Protein AF-A0A0D9X5U8-F1 (afdb_monomer)

Radius of gyration: 49.7 Å; Cα contacts (8 Å, |Δi|>4): 22; chains: 1; bounding box: 112×35×134 Å

Mean predicted aligned error: 19.69 Å

pLDDT: mean 74.14, std 24.83, range [31.83, 98.5]

Organism: NCBI:txid77586

Sequence (201 aa):
MAVTVAGSRKRGLANVVDSVFLDDQFSVPSHLAKRSRCSSSDTSVADLEKGKDIFPPNGSSINIPSNRSQWAELVVKEMSSALDLVDAKNRAFNILDLFQKATSEQCTSQDVLQKMREEHQEQKLTLGGLLEQNGFMKRAFLKQHNLLHDCKKTSQERLQIIDQYKKENEALKQRNMFLEFQLAQLNQHSHNTGQCNPNVF

Secondary structure (DSSP, 8-state):
---------------SSSSSS-S-S-----TT------------------------------PPP-SHHHHHHHHHHHHHT-SSHHHHHHHHHHHHHHHHHHHHHHHH-HHHHHHHHHHHHHHHHHHHHHHHHHHHHHHHHHHHHHHHHHHHHHHHHHHHHHHHHHHHHHHHHHHHHHHHHHHHHHHHHHHH-----S---

Foldseek 3Di:
DDDDDDDDDDDDDPDDDDDDDPPDDDPPDPPPPDPDDDDPDDDDDDDDDDDDDDDDPPDPPPDQDDDPVVLVVLLVVQCVPAPDPVSNVVSVVVSVVSVCVVVVCVCPPPVNVVVVVVVVVVVVVVVVVVVVVVVVVVVVVVVVVVVVVVVVVVVVVVVVVVVVVVVVVVVVVVVVVVVVVVVVVVVVVVVVVPDDDPDDD

Structure (mmCIF, N/CA/C/O backbone):
data_AF-A0A0D9X5U8-F1
#
_entry.id   AF-A0A0D9X5U8-F1
#
loop_
_atom_site.group_PDB
_atom_site.id
_atom_site.type_symbol
_atom_site.label_atom_id
_atom_site.label_alt_id
_atom_site.label_comp_id
_atom_site.label_asym_id
_atom_site.label_entity_id
_atom_site.label_seq_id
_atom_site.pdbx_PDB_ins_code
_atom_site.Cartn_x
_atom_site.Cartn_y
_atom_site.Cartn_z
_atom_site.occupancy
_atom_site.B_iso_or_equiv
_atom_site.auth_seq_id
_atom_site.auth_comp_id
_atom_site.auth_asym_id
_atom_site.auth_atom_id
_atom_site.pdbx_PDB_model_num
ATOM 1 N N . MET A 1 1 ? 15.345 4.299 69.979 1.00 43.16 1 MET A N 1
ATOM 2 C CA . MET A 1 1 ? 14.894 3.070 69.293 1.00 43.16 1 MET A CA 1
ATOM 3 C C . MET A 1 1 ? 14.514 3.440 67.874 1.00 43.16 1 MET A C 1
ATOM 5 O O . MET A 1 1 ? 13.726 4.355 67.690 1.00 43.16 1 MET A O 1
ATOM 9 N N . ALA A 1 2 ? 15.168 2.812 66.903 1.00 39.72 2 ALA A N 1
ATOM 10 C CA . ALA A 1 2 ? 14.986 3.042 65.477 1.00 39.72 2 ALA A CA 1
ATOM 11 C C . ALA A 1 2 ? 13.862 2.155 64.928 1.00 39.72 2 ALA A C 1
ATOM 13 O O . ALA A 1 2 ? 13.808 0.985 65.292 1.00 39.72 2 ALA A O 1
ATOM 14 N N . VAL A 1 3 ? 13.051 2.679 64.005 1.00 41.88 3 VAL A N 1
ATOM 15 C CA . VAL A 1 3 ? 12.435 1.884 62.933 1.00 41.88 3 VAL A CA 1
ATOM 16 C C . VAL A 1 3 ? 12.468 2.717 61.655 1.00 41.88 3 VAL A C 1
ATOM 18 O O . VAL A 1 3 ? 11.925 3.815 61.574 1.00 41.88 3 VAL A O 1
ATOM 21 N N . THR A 1 4 ? 13.179 2.175 60.680 1.00 42.59 4 THR A N 1
ATOM 22 C CA . THR A 1 4 ? 13.309 2.607 59.296 1.00 42.59 4 THR A CA 1
ATOM 23 C C . THR A 1 4 ? 12.099 2.139 58.485 1.00 42.59 4 THR A C 1
ATOM 25 O O . THR A 1 4 ? 11.700 0.985 58.593 1.00 42.59 4 THR A O 1
ATOM 28 N N . VAL A 1 5 ? 11.558 2.982 57.599 1.00 40.78 5 VAL A N 1
ATOM 29 C CA . VAL A 1 5 ? 10.790 2.516 56.431 1.00 40.78 5 VAL A CA 1
ATOM 30 C C . VAL A 1 5 ? 11.296 3.257 55.201 1.00 40.78 5 VAL A C 1
ATOM 32 O O . VAL A 1 5 ? 11.249 4.481 55.107 1.00 40.78 5 VAL A O 1
ATOM 35 N N . ALA A 1 6 ? 11.849 2.473 54.284 1.00 37.88 6 ALA A N 1
ATOM 36 C CA . ALA A 1 6 ? 12.437 2.902 53.032 1.00 37.88 6 ALA A CA 1
ATOM 37 C C . ALA A 1 6 ? 11.350 3.191 51.985 1.00 37.88 6 ALA A C 1
ATOM 39 O O . ALA A 1 6 ? 10.533 2.328 51.681 1.00 37.88 6 ALA A O 1
ATOM 40 N N . GLY A 1 7 ? 11.388 4.377 51.375 1.00 36.38 7 GLY A N 1
ATOM 41 C CA . GLY A 1 7 ? 10.651 4.698 50.153 1.00 36.38 7 GLY A CA 1
ATOM 42 C C . GLY A 1 7 ? 11.630 4.862 48.997 1.00 36.38 7 GLY A C 1
ATOM 43 O O . GLY A 1 7 ? 12.173 5.944 48.789 1.00 36.38 7 GLY A O 1
ATOM 44 N N . SER A 1 8 ? 11.901 3.780 48.267 1.00 37.72 8 SER A N 1
ATOM 45 C CA . SER A 1 8 ? 12.774 3.786 47.092 1.00 37.72 8 SER A CA 1
ATOM 46 C C . SER A 1 8 ? 11.999 3.454 45.818 1.00 37.72 8 SER A C 1
ATOM 48 O O . SER A 1 8 ? 11.429 2.380 45.696 1.00 37.72 8 SER A O 1
ATOM 50 N N . ARG A 1 9 ? 12.171 4.352 44.839 1.00 37.75 9 ARG A N 1
ATOM 51 C CA . ARG A 1 9 ? 12.364 4.104 43.398 1.00 37.75 9 ARG A CA 1
ATOM 52 C C . ARG A 1 9 ? 11.153 3.921 42.460 1.00 37.75 9 ARG A C 1
ATOM 54 O O . ARG A 1 9 ? 10.525 2.881 42.387 1.00 37.75 9 ARG A O 1
ATOM 61 N N . LYS A 1 10 ? 11.125 4.903 41.545 1.00 39.38 10 LYS A N 1
ATOM 62 C CA . LYS A 1 10 ? 11.232 4.786 40.075 1.00 39.38 10 LYS A CA 1
ATOM 63 C C . LYS A 1 10 ? 9.961 4.501 39.265 1.00 39.38 10 LYS A C 1
ATOM 65 O O . LYS A 1 10 ? 9.445 3.398 39.196 1.00 39.38 10 LYS A O 1
ATOM 70 N N . ARG A 1 11 ? 9.613 5.547 38.505 1.00 46.00 11 ARG A N 1
ATOM 71 C CA . ARG A 1 11 ? 9.002 5.532 37.170 1.00 46.00 11 ARG A CA 1
ATOM 72 C C . ARG A 1 11 ? 9.555 4.395 36.300 1.00 46.00 11 ARG A C 1
ATOM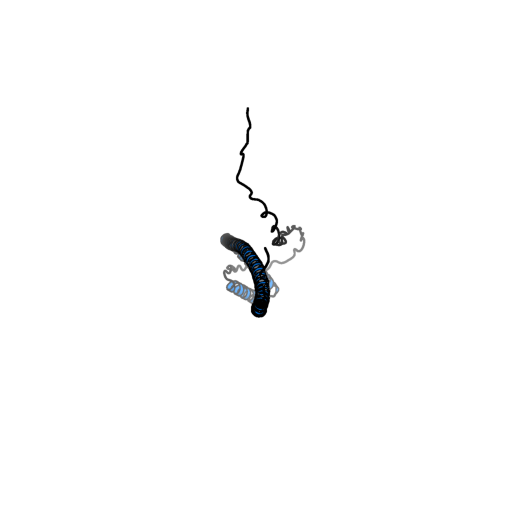 74 O O . ARG A 1 11 ? 10.773 4.246 36.217 1.00 46.00 11 ARG A O 1
ATOM 81 N N . GLY A 1 12 ? 8.662 3.721 35.576 1.00 39.84 12 GLY A N 1
ATOM 82 C CA . GLY A 1 12 ? 8.998 2.919 34.400 1.00 39.84 12 GLY A CA 1
ATOM 83 C C . GLY A 1 12 ? 8.489 1.483 34.456 1.00 39.84 12 GLY A C 1
ATOM 84 O O . GLY A 1 12 ? 9.235 0.587 34.823 1.00 39.84 12 GLY A O 1
ATOM 85 N N . LEU A 1 13 ? 7.256 1.266 34.000 1.00 35.88 13 LEU A N 1
ATOM 86 C CA . LEU A 1 13 ? 6.879 0.024 33.325 1.00 35.88 13 LEU A CA 1
ATOM 87 C C . LEU A 1 13 ? 6.321 0.411 31.952 1.00 35.88 13 LEU A C 1
ATOM 89 O O . LEU A 1 13 ? 5.119 0.474 31.720 1.00 35.88 13 LEU A O 1
ATOM 93 N N . ALA A 1 14 ? 7.243 0.734 31.048 1.00 47.41 14 ALA A N 1
ATOM 94 C CA . ALA A 1 14 ? 7.081 0.310 29.672 1.00 47.41 14 ALA A CA 1
ATOM 95 C C . ALA A 1 14 ? 7.218 -1.209 29.714 1.00 47.41 14 ALA A C 1
ATOM 97 O O . ALA A 1 14 ? 8.244 -1.699 30.178 1.00 47.41 14 ALA A O 1
ATOM 98 N N . ASN A 1 15 ? 6.181 -1.942 29.328 1.00 39.72 15 ASN A N 1
ATOM 99 C CA . ASN A 1 15 ? 6.322 -3.366 29.112 1.00 39.72 15 ASN A CA 1
ATOM 100 C C . ASN A 1 15 ? 5.333 -3.850 28.059 1.00 39.72 15 ASN A C 1
ATOM 102 O O . ASN A 1 15 ? 4.123 -3.807 28.252 1.00 39.72 15 ASN A O 1
ATOM 106 N N . VAL A 1 16 ? 5.950 -4.404 27.014 1.00 42.78 16 VAL A N 1
ATOM 107 C CA . VAL A 1 16 ? 5.580 -5.700 26.452 1.00 42.78 16 VAL A CA 1
ATOM 108 C C . VAL A 1 16 ? 4.319 -5.653 25.602 1.00 42.78 16 VAL A C 1
ATOM 110 O O . VAL A 1 16 ? 3.255 -5.976 26.094 1.00 42.78 16 VAL A O 1
ATOM 113 N N . VAL A 1 17 ? 4.455 -5.241 24.337 1.00 42.81 17 VAL A N 1
ATOM 114 C CA . VAL A 1 17 ? 4.144 -6.028 23.119 1.00 42.81 17 VAL A CA 1
ATOM 115 C C . VAL A 1 17 ? 4.631 -5.183 21.931 1.00 42.81 17 VAL A C 1
ATOM 117 O O . VAL A 1 17 ? 3.836 -4.485 21.321 1.00 42.81 17 VAL A O 1
ATOM 120 N N . ASP A 1 18 ? 5.933 -5.158 21.628 1.00 39.75 18 ASP A N 1
ATOM 121 C CA . ASP A 1 18 ? 6.391 -4.409 20.436 1.00 39.75 18 ASP A CA 1
ATOM 122 C C . ASP A 1 18 ? 7.625 -4.995 19.733 1.00 39.75 18 ASP A C 1
ATOM 124 O O . ASP A 1 18 ? 8.324 -4.304 19.001 1.00 39.75 18 ASP A O 1
ATOM 128 N N . SER A 1 19 ? 7.924 -6.284 19.926 1.00 37.72 19 SER A N 1
ATOM 129 C CA . SER A 1 19 ? 9.135 -6.877 19.333 1.00 37.72 19 SER A CA 1
ATOM 130 C C . SER A 1 19 ? 8.968 -8.262 18.714 1.00 37.72 19 SER A C 1
ATOM 132 O O . SER A 1 19 ? 9.972 -8.918 18.460 1.00 37.72 19 SER A O 1
ATOM 134 N N . VAL A 1 20 ? 7.744 -8.751 18.485 1.00 43.75 20 VAL A N 1
ATOM 135 C CA . VAL A 1 20 ? 7.554 -10.110 17.942 1.00 43.75 20 VAL A CA 1
ATOM 136 C C . VAL A 1 20 ? 6.351 -10.191 17.004 1.00 43.75 20 VAL A C 1
ATOM 138 O O . VAL A 1 20 ? 5.397 -10.896 17.303 1.00 43.75 20 VAL A O 1
ATOM 141 N N . PHE A 1 21 ? 6.358 -9.463 15.886 1.00 45.19 21 PHE A N 1
ATOM 142 C CA . PHE A 1 21 ? 5.679 -9.904 14.656 1.00 45.19 21 PHE A CA 1
ATOM 143 C C . PHE A 1 21 ? 5.958 -8.931 13.505 1.00 45.19 21 PHE A C 1
ATOM 145 O O . PHE A 1 21 ? 5.754 -7.734 13.678 1.00 45.19 21 PHE A O 1
ATOM 152 N N . LEU A 1 22 ? 6.317 -9.469 12.334 1.00 48.03 22 LEU A N 1
ATOM 153 C CA . LEU A 1 22 ? 6.603 -8.802 11.045 1.00 48.03 22 LEU A CA 1
ATOM 154 C C . LEU A 1 22 ? 8.077 -8.498 10.720 1.00 48.03 22 LEU A C 1
ATOM 156 O O . LEU A 1 22 ? 8.371 -7.521 10.041 1.00 48.03 22 LEU A O 1
ATOM 160 N N . ASP A 1 23 ? 8.969 -9.424 11.067 1.00 43.22 23 ASP A N 1
ATOM 161 C CA . ASP A 1 23 ? 10.053 -9.823 10.159 1.00 43.22 23 ASP A CA 1
ATOM 162 C C . ASP A 1 23 ? 9.604 -11.102 9.432 1.00 43.22 23 ASP A C 1
ATOM 164 O O . ASP A 1 23 ? 9.878 -12.194 9.904 1.00 43.22 23 ASP A O 1
ATOM 168 N N . ASP A 1 24 ? 8.785 -10.972 8.383 1.00 42.66 24 ASP A N 1
ATOM 169 C CA . ASP A 1 24 ? 8.770 -11.841 7.187 1.00 42.66 24 ASP A CA 1
ATOM 170 C C . ASP A 1 24 ? 7.471 -11.665 6.395 1.00 42.66 24 ASP A C 1
ATOM 172 O O . ASP A 1 24 ? 6.411 -12.176 6.749 1.00 42.66 24 ASP A O 1
ATOM 176 N N . GLN A 1 25 ? 7.574 -10.948 5.282 1.00 42.50 25 GLN A N 1
ATOM 177 C CA . GLN A 1 25 ? 7.011 -11.335 3.987 1.00 42.50 25 GLN A CA 1
ATOM 178 C C . GLN A 1 25 ? 7.276 -10.169 3.056 1.00 42.50 25 GLN A C 1
ATOM 180 O O . GLN A 1 25 ? 6.474 -9.257 2.969 1.00 42.50 25 GLN A O 1
ATOM 185 N N . PHE A 1 26 ? 8.459 -10.150 2.457 1.00 39.41 26 PHE A N 1
ATOM 186 C CA . PHE A 1 26 ? 8.708 -9.782 1.060 1.00 39.41 26 PHE A CA 1
ATOM 187 C C . PHE A 1 26 ? 10.225 -9.854 0.860 1.00 39.41 26 PHE A C 1
ATOM 189 O O . PHE A 1 26 ? 10.895 -8.864 0.573 1.00 39.41 26 PHE A O 1
ATOM 196 N N . SER A 1 27 ? 10.789 -11.055 1.032 1.00 43.78 27 SER A N 1
ATOM 197 C CA . SER A 1 27 ? 12.106 -11.353 0.481 1.00 43.78 27 SER A CA 1
ATOM 198 C C . SER A 1 27 ? 11.988 -11.248 -1.037 1.00 43.78 27 SER A C 1
ATOM 200 O O . SER A 1 27 ? 11.324 -12.056 -1.687 1.00 43.78 27 SER A O 1
ATOM 202 N N . VAL A 1 28 ? 12.593 -10.208 -1.602 1.00 49.72 28 VAL A N 1
ATOM 203 C CA . VAL A 1 28 ? 12.749 -10.060 -3.049 1.00 49.72 28 VAL A CA 1
ATOM 204 C C . VAL A 1 28 ? 13.506 -11.299 -3.559 1.00 49.72 28 VAL A C 1
ATOM 206 O O . VAL A 1 28 ? 14.587 -11.583 -3.038 1.00 49.72 28 VAL A O 1
ATOM 209 N N . PRO A 1 29 ? 12.980 -12.070 -4.530 1.00 38.72 29 PRO A N 1
ATOM 210 C CA . PRO A 1 29 ? 13.624 -13.302 -4.979 1.00 38.72 29 PRO A CA 1
ATOM 211 C C . PRO A 1 29 ? 15.046 -13.055 -5.511 1.00 38.72 29 PRO A C 1
ATOM 213 O O . PRO A 1 29 ? 15.236 -12.433 -6.554 1.00 38.72 29 PRO A O 1
ATOM 216 N N . SER A 1 30 ? 16.051 -13.609 -4.834 1.00 44.31 30 SER A N 1
ATOM 217 C CA . SER A 1 30 ? 17.496 -13.476 -5.087 1.00 44.31 30 SER A CA 1
ATOM 218 C C . SER A 1 30 ? 18.024 -14.264 -6.306 1.00 44.31 30 SER A C 1
ATOM 220 O O . SER A 1 30 ? 19.172 -14.704 -6.333 1.00 44.31 30 SER A O 1
ATOM 222 N N . HIS A 1 31 ? 17.227 -14.426 -7.366 1.00 46.69 31 HIS A N 1
ATOM 223 C CA . HIS A 1 31 ? 17.587 -15.259 -8.526 1.00 46.69 31 HIS A CA 1
ATOM 224 C C . HIS A 1 31 ? 18.401 -14.545 -9.626 1.00 46.69 31 HIS A C 1
ATOM 226 O O . HIS A 1 31 ? 18.701 -15.155 -10.647 1.00 46.69 31 HIS A O 1
ATOM 232 N N . LEU A 1 32 ? 18.836 -13.295 -9.422 1.00 44.06 32 LEU A N 1
ATOM 233 C CA . LEU A 1 32 ? 19.641 -12.542 -10.405 1.00 44.06 32 LEU A CA 1
ATOM 234 C C . LEU A 1 32 ? 21.139 -12.434 -10.060 1.00 44.06 32 LEU A C 1
ATOM 236 O O . LEU A 1 32 ? 21.848 -11.608 -10.628 1.00 44.06 32 LEU A O 1
ATOM 240 N N . ALA A 1 33 ? 21.654 -13.286 -9.169 1.00 45.53 33 ALA A N 1
ATOM 241 C CA . ALA A 1 33 ? 23.065 -13.289 -8.758 1.00 45.53 33 ALA A CA 1
ATOM 242 C C . ALA A 1 33 ? 23.895 -14.459 -9.332 1.00 45.53 33 ALA A C 1
ATOM 244 O O . ALA A 1 33 ? 24.837 -14.929 -8.700 1.00 45.53 33 ALA A O 1
ATOM 245 N N . LYS A 1 34 ? 23.579 -14.939 -10.542 1.00 46.22 34 LYS A N 1
ATOM 246 C CA . LYS A 1 34 ? 24.440 -15.883 -11.282 1.00 46.22 34 LYS A CA 1
ATOM 247 C C . LYS A 1 34 ? 24.726 -15.371 -12.690 1.00 46.22 34 LYS A C 1
ATOM 249 O O . LYS A 1 34 ? 24.271 -15.932 -13.681 1.00 46.22 34 LYS A O 1
ATOM 254 N N . ARG A 1 35 ? 25.524 -14.303 -12.786 1.00 36.97 35 ARG A N 1
ATOM 255 C CA . ARG A 1 35 ? 26.250 -14.003 -14.026 1.00 36.97 35 ARG A CA 1
ATOM 256 C C . ARG A 1 35 ? 27.478 -14.911 -14.060 1.00 36.97 35 ARG A C 1
ATOM 258 O O . ARG A 1 35 ? 28.470 -14.670 -13.378 1.00 36.97 35 ARG A O 1
ATOM 265 N N . SER A 1 36 ? 27.325 -16.013 -14.785 1.00 37.62 36 SER A N 1
ATOM 266 C CA . SER A 1 36 ? 28.380 -16.963 -15.121 1.00 37.62 36 SER A CA 1
ATOM 267 C C . SER A 1 36 ? 29.597 -16.230 -15.697 1.00 37.62 36 SER A C 1
ATOM 269 O O . SER A 1 36 ? 29.457 -15.410 -16.605 1.00 37.62 36 SER A O 1
ATOM 271 N N . ARG A 1 37 ? 30.787 -16.520 -15.158 1.00 39.16 37 ARG A N 1
ATOM 272 C CA . ARG A 1 37 ? 32.066 -16.244 -15.823 1.00 39.16 37 ARG A CA 1
ATOM 273 C C . ARG A 1 37 ? 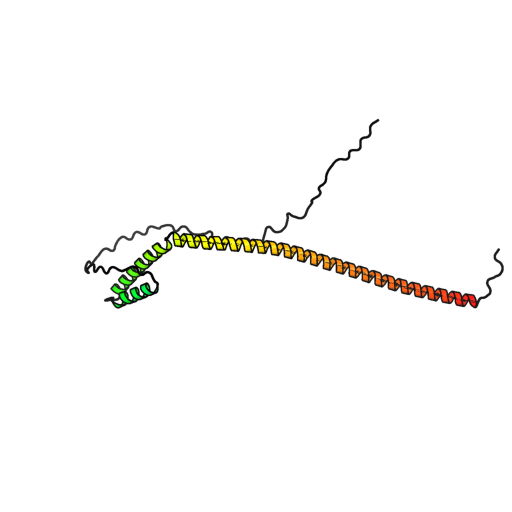32.128 -17.126 -17.066 1.00 39.16 37 ARG A C 1
ATOM 275 O O . ARG A 1 37 ? 32.186 -18.345 -16.934 1.00 39.16 37 ARG A O 1
ATOM 282 N N . CYS A 1 38 ? 32.160 -16.531 -18.252 1.00 31.83 38 CYS A N 1
ATOM 283 C CA . CYS A 1 38 ? 32.576 -17.267 -19.439 1.00 31.83 38 CYS A CA 1
ATOM 284 C C . CYS A 1 38 ? 34.077 -17.558 -19.319 1.00 31.83 38 CYS A C 1
ATOM 286 O O . CYS A 1 38 ? 34.888 -16.635 -19.266 1.00 31.83 38 CYS A O 1
ATOM 288 N N . SER A 1 39 ? 34.418 -18.845 -19.223 1.00 34.84 39 SER A N 1
ATOM 289 C CA . SER A 1 39 ? 35.763 -19.346 -19.502 1.00 34.84 39 SER A CA 1
ATOM 290 C C . SER A 1 39 ? 36.055 -19.128 -20.979 1.00 34.84 39 SER A C 1
ATOM 292 O O . SER A 1 39 ? 35.272 -19.563 -21.822 1.00 34.84 39 SER A O 1
ATOM 294 N N . SER A 1 40 ? 37.180 -18.491 -21.287 1.00 33.56 40 SER A N 1
ATOM 295 C CA . SER A 1 40 ? 37.775 -18.567 -22.616 1.00 33.56 40 SER A CA 1
ATOM 296 C C . SER A 1 40 ? 38.343 -19.972 -22.785 1.00 33.56 40 SER A C 1
ATOM 298 O O . SER A 1 40 ? 39.355 -20.311 -22.180 1.00 33.56 40 SER A O 1
ATOM 300 N N . SER A 1 41 ? 37.648 -20.811 -23.545 1.00 40.03 41 SER A N 1
ATOM 301 C CA . SER A 1 41 ? 38.216 -22.040 -24.087 1.00 40.03 41 SER A CA 1
ATOM 302 C C . SER A 1 41 ? 38.906 -21.703 -25.403 1.00 40.03 41 SER A C 1
ATOM 304 O O . SER A 1 41 ? 38.241 -21.336 -26.375 1.00 40.03 41 SER A O 1
ATOM 306 N N . ASP A 1 42 ? 40.230 -21.832 -25.406 1.00 34.81 42 ASP A N 1
ATOM 307 C CA . ASP A 1 42 ? 41.071 -21.818 -26.595 1.00 34.81 42 ASP A CA 1
ATOM 308 C C . ASP A 1 42 ? 40.526 -22.804 -27.633 1.00 34.81 42 ASP A C 1
ATOM 310 O O . ASP A 1 42 ? 40.364 -23.996 -27.367 1.00 34.81 42 ASP A O 1
ATOM 314 N N . THR A 1 43 ? 40.228 -22.302 -28.828 1.00 36.41 43 THR A N 1
ATOM 315 C CA . THR A 1 43 ? 39.994 -23.137 -30.007 1.00 36.41 43 THR A CA 1
ATOM 316 C C . THR A 1 43 ? 41.083 -22.798 -31.008 1.00 36.41 43 THR A C 1
ATOM 318 O O . THR A 1 43 ? 41.075 -21.740 -31.633 1.00 36.41 43 THR A O 1
ATOM 321 N N . SER A 1 44 ? 42.064 -23.691 -31.113 1.00 42.34 44 SER A N 1
ATOM 322 C CA . SER A 1 44 ? 43.056 -23.679 -32.179 1.00 42.34 44 SER A CA 1
ATOM 323 C C . SER A 1 44 ? 42.349 -23.893 -33.516 1.00 42.34 44 SER A C 1
ATOM 325 O O . SER A 1 44 ? 41.809 -24.973 -33.759 1.00 42.34 44 SER A O 1
ATOM 327 N N . VAL A 1 45 ? 42.375 -22.888 -34.386 1.00 34.31 45 VAL A N 1
ATOM 328 C CA . VAL A 1 45 ? 42.057 -23.056 -35.805 1.00 34.31 45 VAL A CA 1
ATOM 329 C C . VAL A 1 45 ? 43.357 -22.844 -36.564 1.00 34.31 45 VAL A C 1
ATOM 331 O O . VAL A 1 45 ? 43.690 -21.736 -36.971 1.00 34.31 45 VAL A O 1
ATOM 334 N N . ALA A 1 46 ? 44.134 -23.920 -36.659 1.00 39.56 46 ALA A N 1
ATOM 335 C CA . ALA A 1 46 ? 45.098 -24.065 -37.733 1.00 39.56 46 ALA A CA 1
ATOM 336 C C . ALA A 1 46 ? 44.355 -24.589 -38.972 1.00 39.56 46 ALA A C 1
ATOM 338 O O . ALA A 1 46 ? 43.414 -25.373 -38.847 1.00 39.56 46 ALA A O 1
ATOM 339 N N . ASP A 1 47 ? 44.829 -24.152 -40.135 1.00 36.25 47 ASP A N 1
ATOM 340 C CA . ASP A 1 47 ? 44.551 -24.670 -41.477 1.00 36.25 47 ASP A CA 1
ATOM 341 C C . ASP A 1 47 ? 43.231 -24.271 -42.151 1.00 36.25 47 ASP A C 1
ATOM 343 O O . ASP A 1 47 ? 42.275 -25.040 -42.212 1.00 36.25 47 ASP A O 1
ATOM 347 N N . LEU A 1 48 ? 43.255 -23.105 -42.816 1.00 38.34 48 LEU A N 1
ATOM 348 C CA . LEU A 1 48 ? 42.985 -23.056 -44.261 1.00 38.34 48 LEU A CA 1
ATOM 349 C C . LEU A 1 48 ? 43.562 -21.780 -44.907 1.00 38.34 48 LEU A C 1
ATOM 351 O O . LEU A 1 48 ? 42.839 -20.863 -45.289 1.00 38.34 48 LEU A O 1
ATOM 355 N N . GLU A 1 49 ? 44.883 -21.731 -45.081 1.00 40.56 49 GLU A N 1
ATOM 356 C CA . GLU A 1 49 ? 45.457 -20.925 -46.161 1.00 40.56 49 GLU A CA 1
ATOM 357 C C . 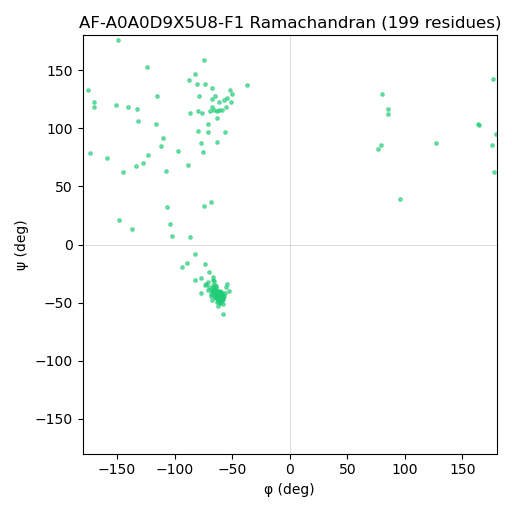GLU A 1 49 ? 45.338 -21.700 -47.478 1.00 40.56 49 GLU A C 1
ATOM 359 O O . GLU A 1 49 ? 46.003 -22.724 -47.635 1.00 40.56 49 GLU A O 1
ATOM 364 N N . LYS A 1 50 ? 44.554 -21.198 -48.448 1.00 34.75 50 LYS A N 1
ATOM 365 C CA . LYS A 1 50 ? 45.025 -21.094 -49.845 1.00 34.75 50 LYS A CA 1
ATOM 366 C C . LYS A 1 50 ? 44.098 -20.289 -50.760 1.00 34.75 50 LYS A C 1
ATOM 368 O O . LYS A 1 50 ? 43.010 -20.740 -51.096 1.00 34.75 50 LYS A O 1
ATOM 373 N N . GLY A 1 51 ? 44.649 -19.198 -51.296 1.00 32.06 51 GLY A N 1
ATOM 374 C CA . GLY A 1 51 ? 44.220 -18.540 -52.534 1.00 32.06 51 GLY A CA 1
ATOM 375 C C . GLY A 1 51 ? 42.995 -17.635 -52.361 1.00 32.06 51 GLY A C 1
ATOM 376 O O . GLY A 1 51 ? 41.961 -18.058 -51.876 1.00 32.06 51 GLY A O 1
ATOM 377 N N . LYS A 1 52 ? 42.992 -16.387 -52.810 1.00 34.38 52 LYS A N 1
ATOM 378 C CA . LYS A 1 52 ? 43.672 -15.858 -53.986 1.00 34.38 52 LYS A CA 1
ATOM 379 C C . LYS A 1 52 ? 43.552 -14.338 -53.921 1.00 34.38 52 LYS A C 1
ATOM 381 O O . LYS A 1 52 ? 42.436 -13.826 -53.884 1.00 34.38 52 LYS A O 1
ATOM 386 N N . ASP A 1 53 ? 44.684 -13.644 -53.922 1.00 45.28 53 ASP A N 1
ATOM 387 C CA . ASP A 1 53 ? 44.737 -12.250 -54.339 1.00 45.28 53 ASP A CA 1
ATOM 388 C C . ASP A 1 53 ? 44.071 -12.121 -55.707 1.00 45.28 53 ASP A C 1
ATOM 390 O O . ASP A 1 53 ? 44.328 -12.940 -56.590 1.00 45.28 53 ASP A O 1
ATOM 394 N N . ILE A 1 54 ? 43.200 -11.125 -55.837 1.00 48.25 54 ILE A N 1
ATOM 395 C CA . ILE A 1 54 ? 42.905 -10.284 -57.006 1.00 48.25 54 ILE A CA 1
ATOM 396 C C . ILE A 1 54 ? 41.578 -9.614 -56.648 1.00 48.25 54 ILE A C 1
ATOM 398 O O . ILE A 1 54 ? 40.555 -10.278 -56.662 1.00 48.25 54 ILE A O 1
ATOM 402 N N . PHE A 1 55 ? 41.616 -8.344 -56.242 1.00 40.41 55 PHE A N 1
ATOM 403 C CA . PHE A 1 55 ? 40.761 -7.232 -56.694 1.00 40.41 55 PHE A CA 1
ATOM 404 C C . PHE A 1 55 ? 41.127 -5.975 -55.870 1.00 40.41 55 PHE A C 1
ATOM 406 O O . PHE A 1 55 ? 41.535 -6.092 -54.715 1.00 40.41 55 PHE A O 1
ATOM 413 N N . PRO A 1 56 ? 41.122 -4.781 -56.488 1.00 38.44 56 PRO A N 1
ATOM 414 C CA . PRO A 1 56 ? 41.894 -3.627 -56.031 1.00 38.44 56 PRO A CA 1
ATOM 415 C C . PRO A 1 56 ? 41.287 -2.974 -54.779 1.00 38.44 56 PRO A C 1
ATOM 417 O O . PRO A 1 56 ? 40.083 -3.102 -54.546 1.00 38.44 56 PRO A O 1
ATOM 420 N N . PRO A 1 57 ? 42.078 -2.201 -54.008 1.00 44.34 57 PRO A N 1
ATOM 421 C CA . PRO A 1 57 ? 41.567 -1.416 -52.898 1.00 44.34 57 PRO A CA 1
ATOM 422 C C . PRO A 1 57 ? 40.849 -0.197 -53.476 1.00 44.34 57 PRO A C 1
ATOM 424 O O . PRO A 1 57 ? 41.404 0.899 -53.542 1.00 44.34 57 PRO A O 1
ATOM 427 N N . ASN A 1 58 ? 39.610 -0.374 -53.932 1.00 36.78 58 ASN A N 1
ATOM 428 C CA . ASN A 1 58 ? 38.752 0.773 -54.181 1.00 36.78 58 ASN A CA 1
ATOM 429 C C . ASN A 1 58 ? 38.254 1.259 -52.821 1.00 36.78 58 ASN A C 1
ATOM 431 O O . ASN A 1 58 ? 37.223 0.832 -52.306 1.00 36.78 58 ASN A O 1
ATOM 435 N N . GLY A 1 59 ? 39.063 2.126 -52.216 1.00 42.00 59 GLY A N 1
ATOM 436 C CA . GLY A 1 59 ? 38.688 2.908 -51.055 1.00 42.00 59 GLY A CA 1
ATOM 437 C C . GLY A 1 59 ? 37.546 3.847 -51.421 1.00 42.00 59 GLY A C 1
ATOM 438 O O . GLY A 1 59 ? 37.770 4.996 -51.785 1.00 42.00 59 GLY A O 1
ATOM 439 N N . SER A 1 60 ? 36.309 3.377 -51.297 1.00 42.50 60 SER A N 1
ATOM 440 C CA . SER A 1 60 ? 35.220 4.278 -50.951 1.00 42.50 60 SER A CA 1
ATOM 441 C C . SER A 1 60 ? 35.356 4.553 -49.461 1.00 42.50 60 SER A C 1
ATOM 443 O O . SER A 1 60 ? 35.204 3.643 -48.646 1.00 42.50 60 SER A O 1
ATOM 445 N N . SER A 1 61 ? 35.674 5.789 -49.095 1.00 44.72 61 SER A N 1
ATOM 446 C CA . SER A 1 61 ? 35.529 6.275 -47.728 1.00 44.72 61 SER A CA 1
ATOM 447 C C . SER A 1 61 ? 34.075 6.069 -47.291 1.00 44.72 61 SER A C 1
ATOM 449 O O . SER A 1 61 ? 33.184 6.846 -47.637 1.00 44.72 61 SER A O 1
ATOM 451 N N . ILE A 1 62 ? 33.807 4.973 -46.576 1.00 59.16 62 ILE A N 1
ATOM 452 C CA . ILE A 1 62 ? 32.491 4.724 -45.992 1.00 59.16 62 ILE A CA 1
ATOM 453 C C . ILE A 1 62 ? 32.352 5.725 -44.847 1.00 59.16 62 ILE A C 1
ATOM 455 O O . ILE A 1 62 ? 32.883 5.528 -43.757 1.00 59.16 62 ILE A O 1
ATOM 459 N N . ASN A 1 63 ? 31.690 6.848 -45.124 1.00 67.88 63 ASN A N 1
ATOM 460 C CA . ASN A 1 63 ? 31.329 7.817 -44.099 1.00 67.88 63 ASN A CA 1
ATOM 461 C C . ASN A 1 63 ? 30.398 7.122 -43.101 1.00 67.88 63 ASN A C 1
ATOM 463 O O . ASN A 1 63 ? 29.361 6.595 -43.505 1.00 67.88 63 ASN A O 1
ATOM 467 N N . ILE A 1 64 ? 30.782 7.100 -41.822 1.00 76.25 64 ILE A N 1
ATOM 468 C CA . ILE A 1 64 ? 30.028 6.425 -40.761 1.00 76.25 64 ILE A CA 1
ATOM 469 C C . ILE A 1 64 ? 28.638 7.076 -40.654 1.00 76.25 64 ILE A C 1
ATOM 471 O O . ILE A 1 64 ? 28.550 8.262 -40.322 1.00 76.25 64 ILE A O 1
ATOM 475 N N . PRO A 1 65 ? 27.548 6.339 -40.932 1.00 80.88 65 PRO A N 1
ATOM 476 C CA . PRO A 1 65 ? 26.202 6.893 -40.868 1.00 80.88 65 PRO A CA 1
ATOM 477 C C . PRO A 1 65 ? 25.799 7.243 -39.429 1.00 80.88 65 PRO A C 1
ATOM 479 O O . PRO A 1 65 ? 25.970 6.441 -38.510 1.00 80.88 65 PRO A O 1
ATOM 482 N N . SER A 1 66 ? 25.210 8.423 -39.219 1.00 76.56 66 SER A N 1
ATOM 483 C CA . S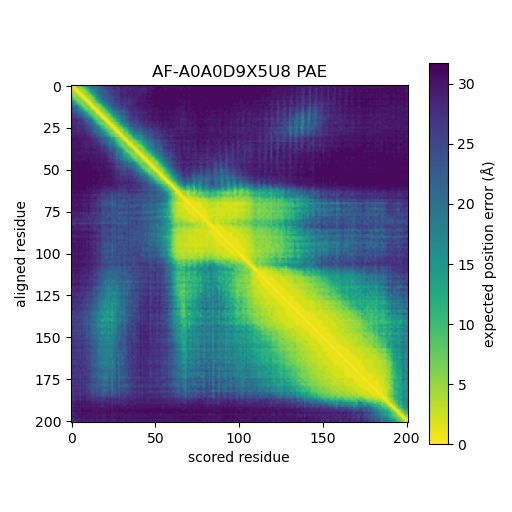ER A 1 66 ? 24.826 8.896 -37.876 1.00 76.56 66 SER A CA 1
ATOM 484 C C . SER A 1 66 ? 23.374 8.576 -37.499 1.00 76.56 66 SER A C 1
ATOM 486 O O . SER A 1 66 ? 23.027 8.594 -36.322 1.00 76.56 66 SER A O 1
ATOM 488 N N . ASN A 1 67 ? 22.503 8.282 -38.473 1.00 82.94 67 ASN A N 1
ATOM 489 C CA . ASN A 1 67 ? 21.073 8.036 -38.240 1.00 82.94 67 ASN A CA 1
ATOM 490 C C . ASN A 1 67 ? 20.627 6.663 -38.773 1.00 82.94 67 ASN A C 1
ATOM 492 O O . ASN A 1 67 ? 21.166 6.161 -39.757 1.00 82.94 67 ASN A O 1
ATOM 496 N N . ARG A 1 68 ? 19.584 6.079 -38.167 1.00 83.94 68 ARG A N 1
ATOM 497 C CA . ARG A 1 68 ? 19.005 4.775 -38.545 1.00 83.94 68 ARG A CA 1
ATOM 498 C C . ARG A 1 68 ? 18.590 4.711 -40.023 1.00 83.94 68 ARG A C 1
ATOM 500 O O . ARG A 1 68 ? 18.794 3.681 -40.651 1.00 83.94 68 ARG A O 1
ATOM 507 N N . SER A 1 69 ? 18.071 5.810 -40.584 1.00 86.94 69 SER A N 1
ATOM 508 C CA . SER A 1 69 ? 17.720 5.899 -42.018 1.00 86.94 69 SER A CA 1
ATOM 509 C C . SER A 1 69 ? 18.944 5.756 -42.922 1.00 86.94 69 SER A C 1
ATOM 511 O O . SER A 1 69 ? 18.917 5.025 -43.903 1.00 86.94 69 SER A O 1
ATOM 513 N N . GLN A 1 70 ? 20.057 6.386 -42.544 1.00 88.00 70 GLN A N 1
ATOM 514 C CA . GLN A 1 70 ? 21.283 6.377 -43.341 1.00 88.00 70 GLN A CA 1
ATOM 515 C C . GLN A 1 70 ? 21.956 4.997 -43.332 1.00 88.00 70 GLN A C 1
ATOM 517 O O . GLN A 1 70 ? 22.537 4.591 -44.333 1.00 88.00 70 GLN A O 1
ATOM 522 N N . TRP A 1 71 ? 21.834 4.244 -42.231 1.00 90.75 71 TRP A N 1
ATOM 523 C CA . TRP A 1 71 ? 22.249 2.838 -42.188 1.00 90.75 71 TRP A CA 1
ATOM 524 C C . TRP A 1 71 ? 21.430 1.971 -43.151 1.00 90.75 71 TRP A C 1
ATOM 526 O O . TRP A 1 71 ? 22.002 1.145 -43.858 1.00 90.75 71 TRP A O 1
ATOM 536 N N . ALA A 1 72 ? 20.112 2.180 -43.225 1.00 90.81 72 ALA A N 1
ATOM 537 C CA . ALA A 1 72 ? 19.254 1.456 -44.163 1.00 90.81 72 ALA A CA 1
ATOM 538 C C . ALA A 1 72 ? 19.591 1.797 -45.624 1.00 90.81 72 ALA A C 1
ATOM 540 O O . ALA A 1 72 ? 19.722 0.900 -46.455 1.00 90.81 72 ALA A O 1
ATOM 541 N N . GLU A 1 73 ? 19.801 3.078 -45.927 1.00 90.94 73 GLU A N 1
ATOM 542 C CA . GLU A 1 73 ? 20.203 3.542 -47.259 1.00 90.94 73 GLU A CA 1
ATOM 543 C C . GLU A 1 73 ? 21.578 2.996 -47.672 1.00 90.94 73 GLU A C 1
ATOM 545 O O . GLU A 1 73 ? 21.743 2.570 -48.816 1.00 90.94 73 GLU A O 1
ATOM 550 N N . LEU A 1 74 ? 22.547 2.938 -46.748 1.00 90.75 74 LEU A N 1
ATOM 551 C CA . LEU A 1 74 ? 23.868 2.353 -46.995 1.00 90.75 74 LEU A CA 1
ATOM 552 C C . LEU A 1 74 ? 23.769 0.859 -47.321 1.00 90.75 74 LEU A C 1
ATOM 554 O O . LEU A 1 74 ? 24.371 0.411 -48.294 1.00 90.75 74 LEU A O 1
ATOM 558 N N . VAL A 1 75 ? 22.973 0.102 -46.558 1.00 91.75 75 VAL A N 1
ATOM 559 C CA . VAL A 1 75 ? 22.737 -1.325 -46.830 1.00 91.75 75 VAL A CA 1
ATOM 560 C C . VAL A 1 75 ? 22.107 -1.510 -48.206 1.00 91.75 75 VAL A C 1
ATOM 562 O O . VAL A 1 75 ? 22.610 -2.295 -49.004 1.00 91.75 75 VAL A O 1
ATOM 565 N N . VAL A 1 76 ? 21.044 -0.768 -48.522 1.00 93.81 76 VAL A N 1
ATOM 566 C CA . VAL A 1 76 ? 20.367 -0.882 -49.823 1.00 93.81 76 VAL A CA 1
ATOM 567 C C . VAL A 1 76 ? 21.317 -0.527 -50.968 1.00 93.81 76 VAL A C 1
ATOM 569 O O . VAL A 1 76 ? 21.364 -1.249 -51.963 1.00 93.81 76 VAL A O 1
ATOM 572 N N . LYS A 1 77 ? 22.115 0.535 -50.828 1.00 92.50 77 LYS A N 1
ATOM 573 C CA . LYS A 1 77 ? 23.084 0.972 -51.841 1.00 92.50 77 LYS A CA 1
ATOM 574 C C . LYS A 1 77 ? 24.207 -0.048 -52.066 1.00 92.50 77 LYS A C 1
ATOM 576 O O . LYS A 1 77 ? 24.536 -0.353 -53.213 1.00 92.50 77 LYS A O 1
ATOM 581 N N . GLU A 1 78 ? 24.781 -0.589 -50.995 1.00 91.00 78 GLU A N 1
ATOM 582 C CA . GLU A 1 78 ? 25.868 -1.571 -51.086 1.00 91.00 78 GLU A CA 1
ATOM 583 C C . GLU A 1 78 ? 25.383 -2.925 -51.605 1.00 91.00 78 GLU A C 1
ATOM 585 O O . GLU A 1 78 ? 26.044 -3.528 -52.446 1.00 91.00 78 GLU A O 1
ATOM 590 N N . MET A 1 79 ? 24.199 -3.381 -51.189 1.00 92.44 79 MET A N 1
ATOM 591 C CA . MET A 1 79 ? 23.628 -4.632 -51.701 1.00 92.44 79 MET A CA 1
ATOM 592 C C . MET A 1 79 ? 23.187 -4.510 -53.167 1.00 92.44 79 MET A C 1
ATOM 594 O O . MET A 1 79 ? 23.360 -5.451 -53.934 1.00 92.44 79 MET A O 1
ATOM 598 N N . SER A 1 80 ? 22.659 -3.351 -53.585 1.00 89.69 80 SER A N 1
ATOM 599 C CA . SER A 1 80 ? 22.226 -3.122 -54.978 1.00 89.69 80 SER A CA 1
ATOM 600 C C . SER A 1 80 ? 23.390 -2.941 -55.959 1.00 89.69 80 SER A C 1
ATOM 602 O O . SER A 1 80 ? 23.189 -3.024 -57.167 1.00 89.69 80 SER A O 1
ATOM 604 N N . SER A 1 81 ? 24.596 -2.667 -55.453 1.00 90.62 81 SER A N 1
ATOM 605 C CA . SER A 1 81 ? 25.825 -2.532 -56.249 1.00 90.62 81 SER A CA 1
ATOM 606 C C . SER A 1 81 ? 26.731 -3.767 -56.180 1.00 90.62 81 SER A C 1
ATOM 608 O O . SER A 1 81 ? 27.855 -3.732 -56.689 1.00 90.62 81 SER A O 1
ATOM 610 N N . ALA A 1 82 ? 26.260 -4.846 -55.550 1.00 93.50 82 ALA A N 1
ATOM 611 C CA . ALA A 1 82 ? 26.977 -6.108 -55.478 1.00 93.50 82 ALA A CA 1
ATOM 612 C C . ALA A 1 82 ? 26.944 -6.839 -56.828 1.00 93.50 82 ALA A C 1
ATOM 614 O O . ALA A 1 82 ? 25.914 -6.881 -57.505 1.00 93.50 82 ALA A O 1
ATOM 615 N N . LEU A 1 83 ? 28.080 -7.422 -57.212 1.00 89.44 83 LEU A N 1
ATOM 616 C CA . LEU A 1 83 ? 28.220 -8.144 -58.484 1.00 89.44 83 LEU A CA 1
ATOM 617 C C . LEU A 1 83 ? 27.705 -9.587 -58.403 1.00 89.44 83 LEU A C 1
ATOM 619 O O . LEU A 1 83 ? 27.216 -10.127 -59.394 1.00 89.44 83 LEU A O 1
ATOM 623 N N . ASP A 1 84 ? 27.806 -10.206 -57.227 1.00 91.94 84 ASP A N 1
ATOM 624 C CA . ASP A 1 84 ? 27.339 -11.561 -56.963 1.00 91.94 84 ASP A CA 1
ATOM 625 C C . ASP A 1 84 ? 26.895 -11.729 -55.495 1.00 91.94 84 ASP A C 1
ATOM 627 O O . ASP A 1 84 ? 26.999 -10.821 -54.664 1.00 91.94 84 ASP A O 1
ATOM 631 N N . LEU A 1 85 ? 26.374 -12.914 -55.163 1.00 91.69 85 LEU A N 1
ATOM 632 C CA . LEU A 1 85 ? 25.902 -13.223 -53.811 1.00 91.69 85 LEU A CA 1
ATOM 633 C C . LEU A 1 85 ? 27.040 -13.257 -52.772 1.00 91.69 85 LEU A C 1
ATOM 635 O O . LEU A 1 85 ? 26.804 -13.006 -51.589 1.00 91.69 85 LEU A O 1
ATOM 639 N N . VAL A 1 86 ? 28.265 -13.579 -53.190 1.00 92.75 86 VAL A N 1
ATOM 640 C CA . VAL A 1 86 ? 29.433 -13.678 -52.304 1.00 92.75 86 VAL A CA 1
ATOM 641 C C . VAL A 1 86 ? 29.953 -12.277 -51.956 1.00 92.75 86 VAL A C 1
ATOM 643 O O . VAL A 1 86 ? 30.229 -12.004 -50.790 1.00 92.75 86 VAL A O 1
ATOM 646 N N . ASP A 1 87 ? 29.994 -11.369 -52.926 1.00 89.88 87 ASP A N 1
ATOM 647 C CA . ASP A 1 87 ? 30.275 -9.940 -52.798 1.00 89.88 87 ASP A CA 1
ATOM 648 C C . ASP A 1 87 ? 29.215 -9.262 -51.922 1.00 89.88 87 ASP A C 1
ATOM 650 O O . ASP A 1 87 ? 29.559 -8.602 -50.942 1.00 89.88 87 ASP A O 1
ATOM 654 N N . ALA A 1 88 ? 27.923 -9.520 -52.167 1.00 93.12 88 ALA A N 1
ATOM 655 C CA . ALA A 1 88 ? 26.841 -9.020 -51.313 1.00 93.12 88 ALA A CA 1
ATOM 656 C C . ALA A 1 88 ? 27.012 -9.471 -49.851 1.00 93.12 88 ALA A C 1
ATOM 658 O O . ALA A 1 88 ? 26.906 -8.666 -48.924 1.00 93.12 88 ALA A O 1
ATOM 659 N N . LYS A 1 89 ? 27.351 -10.748 -49.632 1.00 93.12 89 LYS A N 1
ATOM 660 C CA . LYS A 1 89 ? 27.635 -11.292 -48.298 1.00 93.12 89 LYS A CA 1
ATOM 661 C C . LYS A 1 89 ? 28.826 -10.584 -47.644 1.00 93.12 89 LYS A C 1
ATOM 663 O O . LYS A 1 89 ? 28.717 -10.168 -46.493 1.00 93.12 89 LYS A O 1
ATOM 668 N N . ASN A 1 90 ? 29.938 -10.421 -48.359 1.00 93.06 90 ASN A N 1
ATOM 669 C CA . ASN A 1 90 ? 31.139 -9.765 -47.833 1.00 93.06 90 ASN A CA 1
ATOM 670 C C . ASN A 1 90 ? 30.879 -8.293 -47.480 1.00 93.06 90 ASN A C 1
ATOM 672 O O . ASN A 1 90 ? 31.266 -7.833 -46.404 1.00 93.06 90 ASN A O 1
ATOM 676 N N . ARG A 1 91 ? 30.145 -7.569 -48.328 1.00 92.00 91 ARG A N 1
ATOM 677 C CA . ARG A 1 91 ? 29.714 -6.193 -48.047 1.00 92.00 91 ARG A CA 1
ATOM 678 C C . ARG A 1 91 ? 28.788 -6.118 -46.839 1.00 92.00 91 ARG A C 1
ATOM 680 O O . ARG A 1 91 ? 28.955 -5.231 -46.009 1.00 92.00 91 ARG A O 1
ATOM 687 N N . ALA A 1 92 ? 27.861 -7.065 -46.688 1.00 92.44 92 ALA A N 1
ATOM 688 C CA . ALA A 1 92 ? 26.965 -7.112 -45.536 1.00 92.44 92 ALA A CA 1
ATOM 689 C C . ALA A 1 92 ? 27.746 -7.329 -44.231 1.00 92.44 92 ALA A C 1
ATOM 691 O O . ALA A 1 92 ? 27.484 -6.639 -43.247 1.00 92.44 92 ALA A O 1
ATOM 692 N N . PHE A 1 93 ? 28.745 -8.219 -44.233 1.00 93.00 93 PHE A N 1
ATOM 693 C CA . PHE A 1 93 ? 29.635 -8.404 -43.083 1.00 93.00 93 PHE A CA 1
ATOM 694 C C . PHE A 1 93 ? 30.410 -7.136 -42.735 1.00 93.00 93 PHE A C 1
ATOM 696 O O . PHE A 1 93 ? 30.449 -6.759 -41.566 1.00 93.00 93 PHE A O 1
ATOM 703 N N . ASN A 1 94 ? 30.957 -6.439 -43.731 1.00 91.75 94 ASN A N 1
ATOM 704 C CA . ASN A 1 94 ? 31.677 -5.187 -43.499 1.00 91.75 94 ASN A CA 1
ATOM 705 C C . ASN A 1 94 ? 30.766 -4.097 -42.914 1.00 91.75 94 ASN A C 1
ATOM 707 O O . ASN A 1 94 ? 31.165 -3.392 -41.990 1.00 91.75 94 ASN A O 1
ATOM 711 N N . ILE A 1 95 ? 29.527 -3.974 -43.401 1.00 92.81 95 ILE A N 1
ATOM 712 C CA . ILE A 1 95 ? 28.557 -3.011 -42.857 1.00 92.81 95 ILE A CA 1
ATOM 713 C C . ILE A 1 95 ? 28.183 -3.366 -41.414 1.00 92.81 95 ILE A C 1
ATOM 715 O O . ILE A 1 95 ? 28.078 -2.469 -40.579 1.00 92.81 95 ILE A O 1
ATOM 719 N N . LEU A 1 96 ? 28.007 -4.651 -41.099 1.00 92.00 96 LEU A N 1
ATOM 720 C CA . LEU A 1 96 ? 27.709 -5.102 -39.737 1.00 92.00 96 LEU A CA 1
ATOM 721 C C . LEU A 1 96 ? 28.879 -4.863 -38.773 1.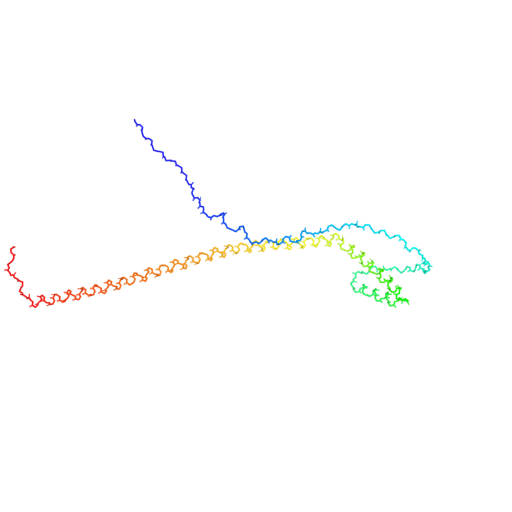00 92.00 96 LEU A C 1
ATOM 723 O O . LEU A 1 96 ? 28.645 -4.418 -37.650 1.00 92.00 96 LEU A O 1
ATOM 727 N N . ASP A 1 97 ? 30.120 -5.090 -39.204 1.00 90.94 97 ASP A N 1
ATOM 728 C CA . ASP A 1 97 ? 31.317 -4.782 -38.408 1.00 90.94 97 ASP A CA 1
ATOM 729 C C . ASP A 1 97 ? 31.451 -3.269 -38.152 1.00 90.94 97 ASP A C 1
ATOM 731 O O . ASP A 1 97 ? 31.669 -2.834 -37.018 1.00 90.94 97 ASP A O 1
ATOM 735 N N . LEU A 1 98 ? 31.220 -2.440 -39.178 1.00 90.12 98 LEU A N 1
ATOM 736 C CA . LEU A 1 98 ? 31.173 -0.980 -39.032 1.00 90.12 98 LEU A CA 1
ATOM 737 C C . LEU A 1 98 ? 30.056 -0.531 -38.084 1.00 90.12 98 LEU A C 1
ATOM 739 O O . LEU A 1 98 ? 30.270 0.351 -37.250 1.00 90.12 98 LEU A O 1
ATOM 743 N N . PHE A 1 99 ? 28.876 -1.145 -38.180 1.00 88.81 99 PHE A N 1
ATOM 744 C CA . PHE A 1 99 ? 27.755 -0.859 -37.290 1.00 88.81 99 PHE A CA 1
ATOM 745 C C . PHE A 1 99 ? 28.091 -1.204 -35.841 1.00 88.81 99 PHE A C 1
ATOM 747 O O . PHE A 1 99 ? 27.829 -0.400 -34.943 1.00 88.81 99 PHE A O 1
ATOM 754 N N . GLN A 1 100 ? 28.705 -2.366 -35.611 1.00 88.69 100 GLN A N 1
ATOM 755 C CA . GLN A 1 100 ? 29.139 -2.805 -34.289 1.00 88.69 100 GLN A CA 1
ATOM 756 C C . GLN A 1 100 ? 30.164 -1.840 -33.685 1.00 88.69 100 GLN A C 1
ATOM 758 O O . GLN A 1 100 ? 30.040 -1.484 -32.514 1.00 88.69 100 GLN A O 1
ATOM 763 N N . LYS A 1 101 ? 31.145 -1.379 -34.467 1.00 87.50 101 LYS A N 1
ATOM 764 C CA . LYS A 1 101 ? 32.141 -0.394 -34.012 1.00 87.50 101 LYS A CA 1
ATOM 765 C C . LYS A 1 101 ? 31.485 0.937 -33.641 1.00 87.50 101 LYS A C 1
ATOM 767 O O . LYS A 1 101 ? 31.669 1.407 -32.521 1.00 87.50 101 LYS A O 1
ATOM 772 N N . ALA A 1 102 ? 30.622 1.468 -34.508 1.00 84.81 102 ALA A N 1
ATOM 773 C CA . ALA A 1 102 ? 29.915 2.726 -34.265 1.00 84.81 102 ALA A CA 1
ATOM 774 C C . ALA A 1 102 ? 28.982 2.665 -33.038 1.00 84.81 102 ALA A C 1
ATOM 776 O O . ALA A 1 102 ? 28.926 3.600 -32.239 1.00 84.81 102 ALA A O 1
ATOM 777 N N . THR A 1 103 ? 28.257 1.556 -32.846 1.00 80.94 103 THR A N 1
ATOM 778 C CA . THR A 1 103 ? 27.407 1.383 -31.653 1.00 80.94 103 THR A CA 1
ATOM 779 C C . THR A 1 103 ? 28.211 1.104 -30.396 1.00 80.94 103 THR A C 1
ATOM 781 O O . THR A 1 103 ? 27.819 1.581 -29.332 1.00 80.94 103 THR A O 1
ATOM 784 N N . SER A 1 104 ? 29.327 0.378 -30.490 1.00 79.12 104 SER A N 1
ATOM 785 C CA . SER A 1 104 ? 30.234 0.184 -29.360 1.00 79.12 104 SER A CA 1
ATOM 786 C C . SER A 1 104 ? 30.771 1.527 -28.885 1.00 79.12 104 SER A C 1
ATOM 788 O O . SER A 1 104 ? 30.628 1.830 -27.710 1.00 79.12 104 SER A O 1
ATOM 790 N N . GLU A 1 105 ? 31.289 2.366 -29.780 1.00 78.25 105 GLU A N 1
ATOM 791 C CA . GLU A 1 105 ? 31.811 3.697 -29.445 1.00 78.25 105 GLU A CA 1
ATOM 792 C C . GLU A 1 105 ? 30.740 4.587 -28.800 1.00 78.25 105 GLU A C 1
ATOM 794 O O . GLU A 1 105 ? 30.956 5.128 -27.714 1.00 78.25 105 GLU A O 1
ATOM 799 N N . GLN A 1 106 ? 29.546 4.649 -29.395 1.00 74.19 106 GLN A N 1
ATOM 800 C CA . GLN A 1 106 ? 28.425 5.425 -28.860 1.00 74.19 106 GLN A CA 1
ATOM 801 C C . GLN A 1 106 ? 27.932 4.904 -27.499 1.00 74.19 106 GLN A C 1
ATOM 803 O O . GLN A 1 106 ? 27.566 5.695 -26.633 1.00 74.19 106 GLN A O 1
ATOM 808 N N . CYS A 1 107 ? 27.913 3.585 -27.295 1.00 67.69 107 CYS A N 1
ATOM 809 C CA . CYS A 1 107 ? 27.500 2.959 -26.037 1.00 67.69 107 CYS A CA 1
ATOM 810 C C . CYS A 1 107 ? 28.594 3.048 -24.961 1.00 67.69 107 CYS A C 1
ATOM 812 O O . CYS A 1 107 ? 28.289 3.115 -23.776 1.00 67.69 107 CYS A O 1
ATOM 814 N N . THR A 1 108 ? 29.868 3.094 -25.360 1.00 69.62 108 THR A N 1
ATOM 815 C CA . THR A 1 108 ? 31.007 3.359 -24.467 1.00 69.62 108 THR A CA 1
ATOM 816 C C . THR A 1 108 ? 31.222 4.841 -24.197 1.00 69.62 108 THR A C 1
ATOM 818 O O . THR A 1 108 ? 32.032 5.181 -23.334 1.00 69.62 108 THR A O 1
ATOM 821 N N . SER A 1 109 ? 30.499 5.719 -24.902 1.00 79.25 109 SER A N 1
ATOM 822 C CA . SER A 1 109 ? 30.512 7.148 -24.626 1.00 79.25 109 SER A CA 1
ATOM 823 C C . SER A 1 109 ? 30.142 7.361 -23.166 1.00 79.25 109 SER A C 1
ATOM 825 O O . SER A 1 109 ? 29.056 6.990 -22.708 1.00 79.25 109 SER A O 1
ATOM 827 N N . GLN A 1 110 ? 31.085 7.943 -22.431 1.00 77.50 110 GLN A N 1
ATOM 828 C CA . GLN A 1 110 ? 30.974 8.163 -20.997 1.00 77.50 110 GLN A CA 1
ATOM 829 C C . GLN A 1 110 ? 29.693 8.929 -20.646 1.00 77.50 110 GLN A C 1
ATOM 831 O O . GLN A 1 110 ? 29.081 8.637 -19.626 1.00 77.50 110 GLN A O 1
ATOM 836 N N . ASP A 1 111 ? 29.253 9.838 -21.518 1.00 81.88 111 ASP A N 1
ATOM 837 C CA . ASP A 1 111 ? 28.038 10.639 -21.353 1.00 81.88 111 ASP A CA 1
ATOM 838 C C . ASP A 1 111 ? 26.754 9.787 -21.376 1.00 81.88 111 ASP A C 1
ATOM 840 O O . ASP A 1 111 ? 25.896 9.909 -20.504 1.00 81.88 111 ASP A O 1
ATOM 844 N N . VAL A 1 112 ? 26.651 8.828 -22.305 1.00 84.44 112 VAL A N 1
ATOM 845 C CA . VAL A 1 112 ? 25.480 7.937 -22.415 1.00 84.44 112 VAL A CA 1
ATOM 846 C C . VAL A 1 112 ? 25.399 6.992 -21.216 1.00 84.44 112 VAL A C 1
ATOM 848 O O . VAL A 1 112 ? 24.324 6.800 -20.642 1.00 84.44 112 VAL A O 1
ATOM 851 N N . LEU A 1 113 ? 26.535 6.426 -20.801 1.00 84.56 113 LEU A N 1
ATOM 852 C CA . LEU A 1 113 ? 26.602 5.554 -19.624 1.00 84.56 113 LEU A CA 1
ATOM 853 C C . LEU A 1 113 ? 26.327 6.314 -18.326 1.00 84.56 113 LEU A C 1
ATOM 855 O O . LEU A 1 113 ? 25.690 5.769 -17.420 1.00 84.56 113 LEU A O 1
ATOM 859 N N . GLN A 1 114 ? 26.807 7.552 -18.225 1.00 88.19 114 GLN A N 1
ATOM 860 C CA . GLN A 1 114 ? 26.586 8.403 -17.064 1.00 88.19 114 GLN A CA 1
ATOM 861 C C . GLN A 1 114 ? 25.112 8.798 -16.957 1.00 88.19 114 GLN A C 1
ATOM 863 O O . GLN A 1 114 ? 24.508 8.567 -15.911 1.00 88.19 114 GLN A O 1
ATOM 868 N N . LYS A 1 115 ? 24.502 9.255 -18.055 1.00 90.56 115 LYS A N 1
ATOM 869 C CA . LYS A 1 115 ? 23.072 9.575 -18.104 1.00 90.56 115 LYS A CA 1
ATOM 870 C C . LYS A 1 115 ? 22.199 8.372 -17.740 1.00 90.56 115 LYS A C 1
ATOM 872 O O . LYS A 1 115 ? 21.309 8.484 -16.905 1.00 90.56 115 LYS A O 1
ATOM 877 N N . MET A 1 116 ? 22.492 7.193 -18.296 1.00 88.94 116 MET A N 1
ATOM 878 C CA . MET A 1 116 ? 21.761 5.965 -17.955 1.00 88.94 116 MET A CA 1
ATOM 879 C C . MET A 1 116 ? 21.894 5.617 -16.463 1.00 88.94 116 MET A C 1
ATOM 881 O O . MET A 1 116 ? 20.933 5.174 -15.830 1.00 88.94 116 MET A O 1
ATOM 885 N N . ARG A 1 117 ? 23.088 5.796 -15.884 1.00 90.88 117 ARG A N 1
ATOM 886 C CA . ARG A 1 117 ? 23.331 5.547 -14.458 1.00 90.88 117 ARG A CA 1
ATOM 887 C C . ARG A 1 117 ? 22.537 6.511 -13.582 1.00 90.88 117 ARG A C 1
ATOM 889 O O . ARG A 1 117 ? 21.970 6.063 -12.587 1.00 90.88 117 ARG A O 1
ATOM 896 N N . GLU A 1 118 ? 22.507 7.787 -13.947 1.00 93.94 118 GLU A N 1
ATOM 897 C CA . GLU A 1 118 ? 21.763 8.834 -13.245 1.00 93.94 118 GLU A CA 1
ATOM 898 C C . GLU A 1 118 ? 20.258 8.569 -13.287 1.00 93.94 118 GLU A C 1
ATOM 900 O O . GLU A 1 118 ? 19.637 8.496 -12.228 1.00 93.94 118 GLU A O 1
ATOM 905 N N . GLU A 1 119 ? 19.694 8.293 -14.466 1.00 93.75 119 GLU A N 1
ATOM 906 C CA . GLU A 1 119 ? 18.274 7.939 -14.621 1.00 93.75 119 GLU A CA 1
ATOM 907 C C . GLU A 1 119 ? 17.909 6.700 -13.790 1.00 93.75 119 GLU A C 1
ATOM 909 O O . GLU A 1 119 ? 16.906 6.675 -13.078 1.00 93.75 119 GLU A O 1
ATOM 914 N N . HIS A 1 120 ? 18.748 5.663 -13.820 1.00 94.94 120 HIS A N 1
ATOM 915 C CA . HIS A 1 120 ? 18.525 4.460 -13.022 1.00 94.94 120 HIS A CA 1
ATOM 916 C C . HIS A 1 120 ? 18.640 4.724 -11.511 1.00 94.94 120 HIS A C 1
ATOM 918 O O . HIS A 1 120 ? 17.928 4.105 -10.713 1.00 94.94 120 HIS A O 1
ATOM 924 N N . GLN A 1 121 ? 19.530 5.626 -11.091 1.00 96.06 121 GLN A N 1
ATOM 925 C CA . GLN A 1 121 ? 19.646 6.034 -9.694 1.00 96.06 121 GLN A CA 1
ATOM 926 C C . GLN A 1 121 ? 18.421 6.836 -9.248 1.00 96.06 121 GLN A C 1
ATOM 928 O O . GLN A 1 121 ? 17.880 6.550 -8.180 1.00 96.06 121 GLN A O 1
ATOM 933 N N . GLU A 1 122 ? 17.950 7.773 -10.065 1.00 95.94 122 GLU A N 1
ATOM 934 C CA . GLU A 1 122 ? 16.721 8.527 -9.817 1.00 95.94 122 GLU A CA 1
ATOM 935 C C . GLU A 1 122 ? 15.523 7.582 -9.676 1.00 95.94 122 GLU A C 1
ATOM 937 O O . GLU A 1 122 ? 14.847 7.591 -8.647 1.00 95.94 122 GLU A O 1
ATOM 942 N N . GLN A 1 123 ? 15.334 6.671 -10.635 1.00 96.44 123 GLN A N 1
ATOM 943 C CA . GLN A 1 123 ? 14.264 5.670 -10.593 1.00 96.44 123 GLN A CA 1
ATOM 944 C C . GLN A 1 123 ? 14.309 4.817 -9.319 1.00 96.44 123 GLN A C 1
ATOM 946 O O . GLN A 1 123 ? 13.271 4.547 -8.707 1.00 96.44 123 GLN A O 1
ATOM 951 N N . LYS A 1 124 ? 15.506 4.407 -8.883 1.00 97.44 124 LYS A N 1
ATOM 952 C CA . LYS A 1 124 ? 15.686 3.664 -7.627 1.00 97.44 124 LYS A CA 1
ATOM 953 C C . LYS A 1 124 ? 15.293 4.481 -6.403 1.00 97.44 124 LYS A C 1
ATOM 955 O O . LYS A 1 124 ? 14.658 3.933 -5.502 1.00 97.44 124 LYS A O 1
ATOM 960 N N . LEU A 1 125 ? 15.663 5.759 -6.361 1.00 96.69 125 LEU A N 1
ATOM 961 C CA . LEU A 1 125 ? 15.303 6.652 -5.260 1.00 96.69 125 LEU A CA 1
ATOM 962 C C . LEU A 1 125 ? 13.786 6.850 -5.195 1.00 96.69 125 LEU A C 1
ATOM 964 O O . LEU A 1 125 ? 13.199 6.693 -4.123 1.00 96.69 125 LEU A O 1
ATOM 968 N N . THR A 1 126 ? 13.137 7.101 -6.335 1.00 96.62 126 THR A N 1
ATOM 969 C CA . THR A 1 126 ? 11.676 7.246 -6.404 1.00 96.62 126 THR A CA 1
ATOM 970 C C . THR A 1 126 ? 10.966 5.972 -5.950 1.00 96.62 126 THR A C 1
ATOM 972 O O . THR A 1 126 ? 10.046 6.035 -5.134 1.00 96.62 126 THR A O 1
ATOM 975 N N . LEU A 1 127 ? 11.412 4.801 -6.420 1.00 97.69 127 LEU A N 1
ATOM 976 C CA . LEU A 1 127 ? 10.840 3.519 -6.005 1.00 97.69 127 LEU A CA 1
ATOM 977 C C . LEU A 1 127 ? 11.016 3.273 -4.500 1.00 97.69 127 LEU A C 1
ATOM 979 O O . LEU A 1 127 ? 10.078 2.826 -3.840 1.00 97.69 127 LEU A O 1
ATOM 983 N N . GLY A 1 128 ? 12.192 3.589 -3.951 1.00 97.44 128 GLY A N 1
ATOM 984 C CA . GLY A 1 128 ? 12.465 3.489 -2.517 1.00 97.44 128 GLY A CA 1
ATOM 985 C C . GLY A 1 128 ? 11.509 4.345 -1.684 1.00 97.44 128 GLY A C 1
ATOM 986 O O . GLY A 1 128 ? 10.884 3.831 -0.756 1.00 97.44 128 GLY A O 1
ATOM 987 N N . GLY A 1 129 ? 11.318 5.611 -2.068 1.00 97.56 129 GLY A N 1
ATOM 988 C CA . GLY A 1 129 ? 10.381 6.513 -1.390 1.00 97.56 129 GLY A CA 1
ATOM 989 C C . GLY A 1 129 ? 8.928 6.028 -1.456 1.00 97.56 129 GLY A C 1
ATOM 990 O O . GLY A 1 129 ? 8.217 6.054 -0.450 1.00 97.56 129 GLY A O 1
ATOM 991 N N . LEU A 1 130 ? 8.489 5.509 -2.607 1.00 97.81 130 LEU A N 1
ATOM 992 C CA . LEU A 1 130 ? 7.141 4.945 -2.756 1.00 97.81 130 LEU A CA 1
ATOM 993 C C . LEU A 1 130 ? 6.928 3.697 -1.889 1.00 97.81 130 LEU A C 1
ATOM 995 O O . LEU A 1 130 ? 5.854 3.525 -1.306 1.00 97.81 130 LEU A O 1
ATOM 999 N N . LEU A 1 131 ? 7.934 2.827 -1.773 1.00 97.88 131 LEU A N 1
ATOM 1000 C CA . LEU A 1 131 ? 7.866 1.646 -0.909 1.00 97.88 131 LEU A CA 1
ATOM 1001 C C . LEU A 1 131 ? 7.797 2.027 0.573 1.00 97.88 131 LEU A C 1
ATOM 1003 O O . LEU A 1 131 ? 7.002 1.445 1.317 1.00 97.88 131 LEU A O 1
ATOM 1007 N N . GLU A 1 132 ? 8.570 3.026 0.996 1.00 97.56 132 GLU A N 1
ATOM 1008 C CA . GLU A 1 132 ? 8.523 3.544 2.365 1.00 97.56 132 GLU A CA 1
ATOM 1009 C C . GLU A 1 132 ? 7.139 4.122 2.697 1.00 97.56 132 GLU A C 1
ATOM 1011 O O . GLU A 1 132 ? 6.535 3.757 3.714 1.00 97.56 132 GLU A O 1
ATOM 1016 N N . GLN A 1 133 ? 6.589 4.951 1.803 1.00 97.62 133 GLN A N 1
ATOM 1017 C CA . GLN A 1 133 ? 5.237 5.498 1.939 1.00 97.62 133 GLN A CA 1
ATOM 1018 C C . GLN A 1 133 ? 4.180 4.391 1.991 1.00 97.62 133 GLN A C 1
ATOM 1020 O O . GLN A 1 133 ? 3.288 4.427 2.840 1.00 97.62 133 GLN A O 1
ATOM 1025 N N . ASN A 1 134 ? 4.292 3.367 1.142 1.00 97.75 134 ASN A N 1
ATOM 1026 C CA . ASN A 1 134 ? 3.396 2.211 1.174 1.00 97.75 134 ASN A CA 1
ATOM 1027 C C . ASN A 1 134 ? 3.454 1.490 2.533 1.00 97.75 134 ASN A C 1
ATOM 1029 O O . ASN A 1 134 ? 2.415 1.122 3.086 1.00 97.75 134 ASN A O 1
ATOM 1033 N N . GLY A 1 135 ? 4.652 1.348 3.107 1.00 98.00 135 GLY A N 1
ATOM 1034 C CA . GLY A 1 135 ? 4.851 0.802 4.448 1.00 98.00 135 GLY A CA 1
ATOM 1035 C C . GLY A 1 135 ? 4.194 1.650 5.541 1.00 98.00 135 GLY A C 1
ATOM 1036 O O . GLY A 1 135 ? 3.486 1.109 6.395 1.00 98.00 135 GLY A O 1
ATOM 1037 N N . PHE A 1 136 ? 4.368 2.976 5.499 1.00 98.19 136 PHE A N 1
ATOM 1038 C CA . PHE A 1 136 ? 3.693 3.896 6.421 1.00 98.19 136 PHE A CA 1
ATOM 1039 C C . PHE A 1 136 ? 2.168 3.765 6.329 1.00 98.19 136 PHE A C 1
ATOM 1041 O O . PHE A 1 136 ? 1.499 3.596 7.350 1.00 98.19 136 PHE A O 1
ATOM 1048 N N . MET A 1 137 ? 1.631 3.752 5.108 1.00 98.50 137 MET A N 1
ATOM 1049 C CA . MET A 1 137 ? 0.194 3.630 4.863 1.00 98.50 137 MET A CA 1
ATOM 1050 C C . MET A 1 137 ? -0.368 2.294 5.350 1.00 98.50 137 MET A C 1
ATOM 1052 O O . MET A 1 137 ? -1.417 2.281 5.988 1.00 98.50 137 MET A O 1
ATOM 1056 N N . LYS A 1 138 ? 0.335 1.176 5.133 1.00 98.19 138 LYS A N 1
ATOM 1057 C CA . LYS A 1 138 ? -0.072 -0.142 5.653 1.00 98.19 138 LYS A CA 1
ATOM 1058 C C . LYS A 1 138 ? -0.151 -0.159 7.178 1.00 98.19 138 LYS A C 1
ATOM 1060 O O . LYS A 1 138 ? -1.136 -0.645 7.730 1.00 98.19 138 LYS A O 1
ATOM 1065 N N . ARG A 1 139 ? 0.848 0.408 7.865 1.00 97.69 139 ARG A N 1
ATOM 1066 C CA . ARG A 1 139 ? 0.845 0.510 9.335 1.00 97.69 139 ARG A CA 1
ATOM 1067 C C . ARG A 1 139 ? -0.289 1.401 9.839 1.00 97.69 139 ARG A C 1
ATOM 1069 O O . ARG A 1 139 ? -0.997 1.018 10.769 1.00 97.69 139 ARG A O 1
ATOM 1076 N N . ALA A 1 140 ? -0.485 2.562 9.213 1.00 98.25 140 ALA A N 1
ATOM 1077 C CA . ALA A 1 140 ? -1.567 3.481 9.559 1.00 98.25 140 ALA A CA 1
ATOM 1078 C C . ALA A 1 140 ? -2.944 2.831 9.354 1.00 98.25 140 ALA A C 1
ATOM 1080 O O . ALA A 1 140 ? -3.793 2.887 10.245 1.00 98.25 140 ALA A O 1
ATOM 1081 N N . PHE A 1 141 ? -3.134 2.151 8.222 1.00 98.44 141 PHE A N 1
ATOM 1082 C CA . PHE A 1 141 ? -4.356 1.418 7.912 1.00 98.44 141 PHE A CA 1
ATOM 1083 C C . PHE A 1 141 ? -4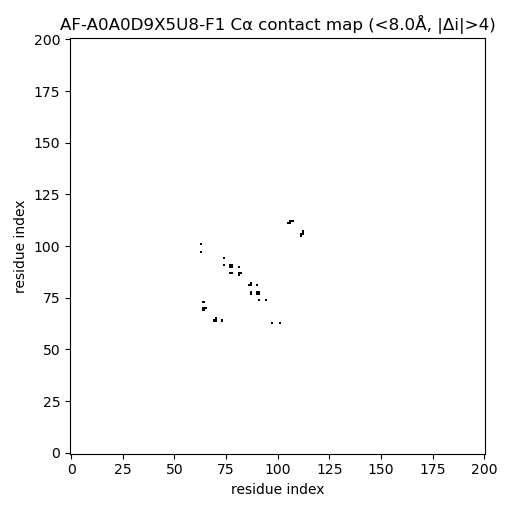.632 0.324 8.941 1.00 98.44 141 PHE A C 1
ATOM 1085 O O . PHE A 1 141 ? -5.730 0.272 9.484 1.00 98.44 141 PHE A O 1
ATOM 1092 N N . LEU A 1 142 ? -3.641 -0.513 9.257 1.00 98.31 142 LEU A N 1
ATOM 1093 C CA . LEU A 1 142 ? -3.816 -1.601 10.218 1.00 98.31 142 LEU A CA 1
ATOM 1094 C C . LEU A 1 142 ? -4.176 -1.069 11.612 1.00 98.31 142 LEU A C 1
ATOM 1096 O O . LEU A 1 142 ? -5.090 -1.585 12.254 1.00 98.31 142 LEU A O 1
ATOM 1100 N N . LYS A 1 143 ? -3.518 0.010 12.054 1.00 98.19 143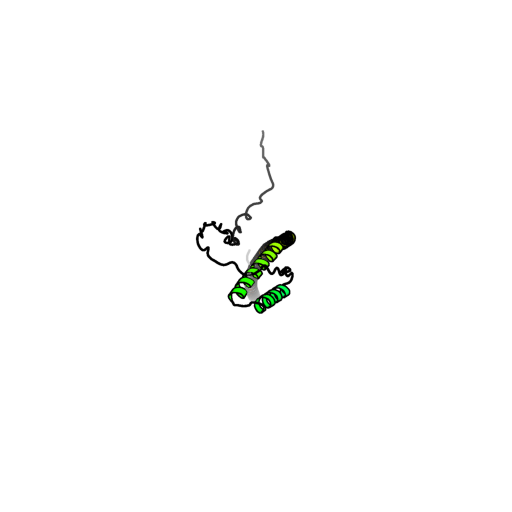 LYS A N 1
ATOM 1101 C CA . LYS A 1 143 ? -3.848 0.672 13.321 1.00 98.19 143 LYS A CA 1
ATOM 1102 C C . LYS A 1 143 ? -5.291 1.175 13.323 1.00 98.19 143 LYS A C 1
ATOM 1104 O O . LYS A 1 143 ? -6.024 0.914 14.273 1.00 98.19 143 LYS A O 1
ATOM 1109 N N . GLN A 1 144 ? -5.711 1.855 12.258 1.00 97.94 144 GLN A N 1
ATOM 1110 C CA . GLN A 1 144 ? -7.067 2.389 12.158 1.00 97.94 144 GLN A CA 1
ATOM 1111 C C . GLN A 1 144 ? -8.122 1.280 12.077 1.00 97.94 144 GLN A C 1
ATOM 1113 O O . GLN A 1 144 ? -9.172 1.377 12.710 1.00 97.94 144 GLN A O 1
ATOM 1118 N N . HIS A 1 145 ? -7.833 0.218 11.329 1.00 98.25 145 HIS A N 1
ATOM 1119 C CA . HIS A 1 145 ? -8.689 -0.953 11.216 1.00 98.25 145 HIS A CA 1
ATOM 1120 C C . HIS A 1 145 ? -8.915 -1.608 12.585 1.00 98.25 145 HIS A C 1
ATOM 1122 O O . HIS A 1 145 ? -10.059 -1.862 12.959 1.00 98.25 145 HIS A O 1
ATOM 1128 N N . ASN A 1 146 ? -7.847 -1.812 13.360 1.00 97.56 146 ASN A N 1
ATOM 1129 C CA . ASN A 1 146 ? -7.938 -2.410 14.693 1.00 97.56 146 ASN A CA 1
ATOM 1130 C C . ASN A 1 146 ? -8.732 -1.519 15.660 1.00 97.56 146 ASN A C 1
ATOM 1132 O O . ASN A 1 146 ? -9.645 -2.003 16.325 1.00 97.56 146 ASN A O 1
ATOM 1136 N N . LEU A 1 147 ? -8.476 -0.205 15.666 1.00 97.88 147 LEU A N 1
ATOM 1137 C CA . LEU A 1 147 ? -9.241 0.744 16.486 1.00 97.88 147 LEU A CA 1
ATOM 1138 C C . LEU A 1 147 ? -10.739 0.726 16.154 1.00 97.88 147 LEU A C 1
ATOM 1140 O O . LEU A 1 147 ? -11.584 0.751 17.052 1.00 97.88 147 LEU A O 1
ATOM 1144 N N . LEU A 1 148 ? -11.082 0.677 14.866 1.00 97.94 148 LEU A N 1
ATOM 1145 C CA . LEU A 1 148 ? -12.472 0.611 14.427 1.00 97.94 148 LEU A CA 1
ATOM 1146 C C . LEU A 1 148 ? -13.128 -0.708 14.842 1.00 97.94 148 LEU A C 1
ATOM 1148 O O . LEU A 1 148 ? -14.264 -0.708 15.319 1.00 97.94 148 LEU A O 1
ATOM 1152 N N . HIS A 1 149 ? -12.417 -1.819 14.668 1.00 98.00 149 HIS A N 1
ATOM 1153 C CA . HIS A 1 149 ? -12.887 -3.137 15.065 1.00 98.00 149 HIS A CA 1
ATOM 1154 C C . HIS A 1 149 ? -13.188 -3.195 16.571 1.00 98.00 149 HIS A C 1
ATOM 1156 O O . HIS A 1 149 ? -14.281 -3.608 16.966 1.00 98.00 149 HIS A O 1
ATOM 1162 N N . ASP A 1 150 ? -12.280 -2.695 17.407 1.00 97.81 150 ASP A N 1
ATOM 1163 C CA . ASP A 1 150 ? -12.452 -2.682 18.863 1.00 97.81 150 ASP A CA 1
ATOM 1164 C C . ASP A 1 150 ? -13.590 -1.746 19.299 1.00 97.81 150 ASP A C 1
ATOM 1166 O O . ASP A 1 150 ? -14.394 -2.082 20.176 1.00 97.81 150 ASP A O 1
ATOM 1170 N N . CYS A 1 151 ? -13.747 -0.598 18.635 1.00 97.00 151 CYS A N 1
ATOM 1171 C CA . CYS A 1 151 ? -14.889 0.293 18.853 1.00 97.00 151 CYS A CA 1
ATOM 1172 C C . CYS A 1 151 ? -16.223 -0.390 18.491 1.00 97.00 151 CYS A C 1
ATOM 1174 O O . CYS A 1 151 ? -17.211 -0.311 19.231 1.00 97.00 151 CYS A O 1
ATOM 1176 N N . LYS A 1 152 ? -16.257 -1.129 17.377 1.00 98.12 152 LYS A N 1
ATOM 1177 C CA . LYS A 1 152 ? -17.442 -1.888 16.959 1.00 98.12 152 LYS A CA 1
ATOM 1178 C C . LYS A 1 152 ? -17.779 -2.999 17.958 1.00 98.12 152 LYS A C 1
ATOM 1180 O O . LYS A 1 152 ? -18.940 -3.153 18.325 1.00 98.12 152 LYS A O 1
ATOM 1185 N N . LYS A 1 153 ? -16.775 -3.720 18.453 1.00 97.94 153 LYS A N 1
ATOM 1186 C CA . LYS A 1 153 ? -16.961 -4.767 19.465 1.00 97.94 153 LYS A CA 1
ATOM 1187 C C . LYS A 1 153 ? -17.516 -4.199 20.776 1.00 97.94 153 LYS A C 1
ATOM 1189 O O . LYS A 1 153 ? -18.565 -4.630 21.244 1.00 97.94 153 LYS A O 1
ATOM 1194 N N . THR A 1 154 ? -16.871 -3.172 21.325 1.00 97.38 154 THR A N 1
ATOM 1195 C CA . THR A 1 154 ? -17.295 -2.549 22.595 1.00 97.38 154 THR A CA 1
ATOM 1196 C C . THR A 1 154 ? -18.654 -1.851 22.497 1.00 97.38 154 THR A C 1
ATOM 1198 O O . THR A 1 154 ? -19.400 -1.780 23.475 1.00 97.38 154 THR A O 1
ATOM 1201 N N . SER A 1 155 ? -19.016 -1.300 21.335 1.00 96.88 155 SER A N 1
ATOM 1202 C CA . SER A 1 155 ? -20.367 -0.760 21.120 1.00 96.88 155 SER A CA 1
ATOM 1203 C C . SER A 1 155 ? -21.425 -1.865 21.079 1.00 96.88 155 SER A C 1
ATOM 1205 O O . SER A 1 155 ? -22.485 -1.697 21.684 1.00 96.88 155 SER A O 1
ATOM 1207 N N . GLN A 1 156 ? -21.127 -3.010 20.461 1.00 98.06 156 GLN A N 1
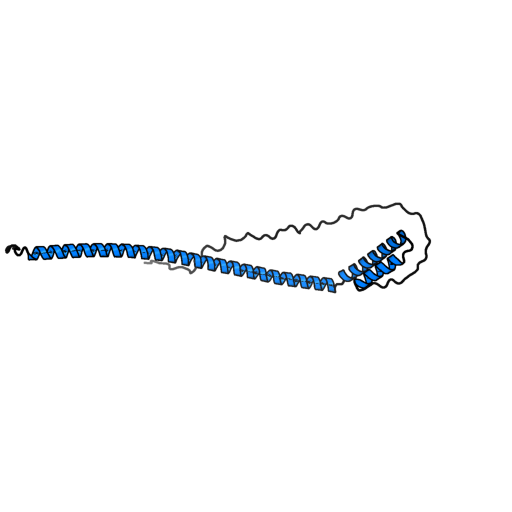ATOM 1208 C CA . GLN A 1 156 ? -22.011 -4.176 20.468 1.00 98.06 156 GLN A CA 1
ATOM 1209 C C . GLN A 1 156 ? -22.217 -4.737 21.884 1.00 98.06 156 GLN A C 1
ATOM 1211 O O . GLN A 1 156 ? -23.356 -4.989 22.273 1.00 98.06 156 GLN A O 1
ATOM 1216 N N . GLU A 1 157 ? -21.151 -4.872 22.676 1.00 97.75 157 GLU A N 1
ATOM 1217 C CA . GLU A 1 157 ? -21.233 -5.314 24.079 1.00 97.75 157 GLU A CA 1
ATOM 1218 C C . GLU A 1 157 ? -22.105 -4.365 24.918 1.00 97.75 157 GLU A C 1
ATOM 1220 O O . GLU A 1 157 ? -22.994 -4.801 25.651 1.00 97.75 157 GLU A O 1
ATOM 1225 N N . ARG A 1 158 ? -21.932 -3.046 24.756 1.00 98.19 158 ARG A N 1
ATOM 1226 C CA . ARG A 1 158 ? -22.768 -2.047 25.444 1.00 98.19 158 ARG A CA 1
ATOM 1227 C C . ARG A 1 158 ? -24.241 -2.130 25.044 1.00 98.19 158 ARG A C 1
ATOM 1229 O O . ARG A 1 158 ? -25.107 -2.013 25.907 1.00 98.19 158 ARG A O 1
ATOM 1236 N N . LEU A 1 159 ? -24.537 -2.355 23.764 1.00 98.38 159 LEU A N 1
ATOM 1237 C CA . LEU A 1 159 ? -25.909 -2.553 23.286 1.00 98.38 159 LEU A CA 1
ATOM 1238 C C . LEU A 1 159 ? -26.571 -3.778 23.932 1.00 98.38 159 LEU A C 1
ATOM 1240 O O . LEU A 1 159 ? -27.732 -3.691 24.330 1.00 98.38 159 LEU A O 1
ATOM 1244 N N . GLN A 1 160 ? -25.838 -4.883 24.087 1.00 98.19 160 GLN A N 1
ATOM 1245 C CA . GLN A 1 160 ? -26.343 -6.084 24.765 1.00 98.19 160 GLN A CA 1
ATOM 1246 C C . GLN A 1 160 ? -26.672 -5.812 26.238 1.00 98.19 160 GLN A C 1
ATOM 1248 O O . GLN A 1 160 ? -27.732 -6.215 26.712 1.00 98.19 160 GLN A O 1
ATOM 1253 N N . ILE A 1 161 ? -25.810 -5.077 26.946 1.00 98.19 161 ILE A N 1
ATOM 1254 C CA . ILE A 1 161 ? -26.052 -4.688 28.344 1.00 98.19 161 ILE A CA 1
ATOM 1255 C C . ILE A 1 161 ? -27.306 -3.809 28.461 1.00 98.19 161 ILE A C 1
ATOM 1257 O O . ILE A 1 161 ? -28.130 -4.015 29.350 1.00 98.19 161 ILE A O 1
ATOM 1261 N N . ILE A 1 162 ? -27.490 -2.852 27.546 1.00 98.31 162 ILE A N 1
ATOM 1262 C CA . ILE A 1 162 ? -28.689 -2.000 27.522 1.00 98.31 162 ILE A CA 1
ATOM 1263 C C . ILE A 1 162 ? -29.953 -2.838 27.300 1.00 98.31 162 ILE A C 1
ATOM 1265 O O . ILE A 1 162 ? -30.961 -2.602 27.964 1.00 98.31 162 ILE A O 1
ATOM 1269 N N . ASP A 1 163 ? -29.920 -3.807 26.384 1.00 98.31 163 ASP A N 1
ATOM 1270 C CA . ASP A 1 163 ? -31.056 -4.702 26.136 1.00 98.31 163 ASP A CA 1
ATOM 1271 C C . ASP A 1 163 ? -31.391 -5.557 27.368 1.00 98.31 163 ASP A C 1
ATOM 1273 O O . ASP A 1 163 ? -32.560 -5.696 27.737 1.00 98.31 163 ASP A O 1
ATOM 1277 N N . GLN A 1 164 ? -30.364 -6.051 28.062 1.00 98.50 164 GLN A N 1
ATOM 1278 C CA . GLN A 1 164 ? -30.532 -6.796 29.306 1.00 98.50 164 GLN A CA 1
ATOM 1279 C C . GLN A 1 164 ? -31.222 -5.951 30.386 1.00 98.50 164 GLN A C 1
ATOM 1281 O O . GLN A 1 164 ? -32.223 -6.388 30.957 1.00 98.50 164 GLN A O 1
ATOM 1286 N N . TYR A 1 165 ? -30.755 -4.721 30.621 1.00 98.50 165 TYR A N 1
ATOM 1287 C CA . TYR A 1 165 ? -31.384 -3.823 31.595 1.00 98.50 165 TYR A CA 1
ATOM 1288 C C . TYR A 1 165 ? -32.808 -3.429 31.205 1.00 98.50 165 TYR A C 1
ATOM 1290 O O . TYR A 1 165 ? -33.670 -3.313 32.074 1.00 98.50 165 TYR A O 1
ATOM 1298 N N . LYS A 1 166 ? -33.095 -3.248 29.911 1.00 98.44 166 LYS A N 1
ATOM 1299 C CA . LYS A 1 166 ? -34.464 -2.982 29.446 1.00 98.44 166 LYS A CA 1
ATOM 1300 C C . LYS A 1 166 ? -35.413 -4.128 29.800 1.00 98.44 166 LYS A C 1
ATOM 1302 O O . LYS A 1 166 ? -36.508 -3.864 30.290 1.00 98.44 166 LYS A O 1
ATOM 1307 N N . LYS A 1 167 ? -34.990 -5.379 29.593 1.00 98.12 167 LYS A N 1
ATOM 1308 C CA . LYS A 1 167 ? -35.780 -6.572 29.943 1.00 98.12 167 LYS A CA 1
ATOM 1309 C C . LYS A 1 167 ? -36.020 -6.684 31.446 1.00 98.12 167 LYS A C 1
ATOM 1311 O O . LYS A 1 167 ? -37.147 -6.938 31.862 1.00 98.12 167 LYS A O 1
ATOM 1316 N N . GLU A 1 168 ? -34.983 -6.469 32.253 1.00 98.25 168 GLU A N 1
ATOM 1317 C CA . GLU A 1 168 ? -35.099 -6.502 33.715 1.00 98.25 168 GLU A CA 1
ATOM 1318 C C . GLU A 1 168 ? -36.056 -5.422 34.233 1.00 98.25 168 GLU A C 1
ATOM 1320 O O . GLU A 1 168 ? -36.924 -5.699 35.061 1.00 98.25 168 GLU A O 1
ATOM 1325 N N . ASN A 1 169 ? -35.959 -4.205 33.696 1.00 98.12 169 ASN A N 1
ATOM 1326 C CA . ASN A 1 169 ? -36.814 -3.096 34.102 1.00 98.12 169 ASN A CA 1
ATOM 1327 C C . ASN A 1 169 ? -38.290 -3.346 33.738 1.00 98.12 169 ASN A C 1
ATOM 1329 O O . ASN A 1 169 ? -39.183 -3.066 34.535 1.00 98.12 169 ASN A O 1
ATOM 1333 N N . GLU A 1 170 ? -38.557 -3.941 32.571 1.00 98.44 170 GLU A N 1
ATOM 1334 C CA . GLU A 1 170 ? -39.917 -4.334 32.185 1.00 98.44 170 GLU A CA 1
ATOM 1335 C C . GLU A 1 170 ? -40.474 -5.435 33.105 1.00 98.44 170 GLU A C 1
ATOM 1337 O O . GLU A 1 170 ? -41.619 -5.347 33.549 1.00 98.44 170 GLU A O 1
ATOM 1342 N N . ALA A 1 171 ? -39.660 -6.428 33.481 1.00 98.19 171 ALA A N 1
ATOM 1343 C CA . ALA A 1 171 ? -40.064 -7.466 34.432 1.00 98.19 171 ALA A CA 1
ATOM 1344 C C . ALA A 1 171 ? -40.374 -6.892 35.829 1.00 98.19 171 ALA A C 1
ATOM 1346 O O . ALA A 1 171 ? -41.375 -7.259 36.452 1.00 98.19 171 ALA A O 1
ATOM 1347 N N . LEU A 1 172 ? -39.553 -5.954 36.313 1.00 98.31 172 LEU A N 1
ATOM 1348 C CA . LEU A 1 172 ? -39.799 -5.247 37.574 1.00 98.31 172 LEU A CA 1
ATOM 1349 C C . LEU A 1 172 ? -41.077 -4.406 37.511 1.00 98.31 172 LEU A C 1
ATOM 1351 O O . LEU A 1 172 ? -41.869 -4.422 38.454 1.00 98.31 172 LEU A O 1
ATOM 1355 N N . LYS A 1 173 ? -41.320 -3.724 36.390 1.00 98.25 173 LYS A N 1
ATOM 1356 C CA . LYS A 1 173 ? -42.542 -2.946 36.165 1.00 98.25 173 LYS A CA 1
ATOM 1357 C C . LYS A 1 173 ? -43.792 -3.828 36.194 1.00 98.25 173 LYS A C 1
ATOM 1359 O O . LYS A 1 173 ? -44.766 -3.472 36.855 1.00 98.25 173 LYS A O 1
ATOM 1364 N N . GLN A 1 174 ? -43.753 -4.992 35.544 1.00 98.19 174 GLN A N 1
ATOM 1365 C CA . GLN A 1 174 ? -44.847 -5.969 35.587 1.00 98.19 174 GLN A CA 1
ATOM 1366 C C . GLN A 1 174 ? -45.094 -6.489 37.010 1.00 98.19 174 GLN A C 1
ATOM 1368 O O . GLN A 1 174 ? -46.242 -6.568 37.448 1.00 98.19 174 GLN A O 1
ATOM 1373 N N . ARG A 1 175 ? -44.029 -6.786 37.768 1.00 98.19 175 ARG A N 1
ATOM 1374 C CA . ARG A 1 175 ? -44.144 -7.215 39.170 1.00 98.19 175 ARG A CA 1
ATOM 1375 C C . ARG A 1 175 ? -44.750 -6.128 40.058 1.00 98.19 175 ARG A C 1
ATOM 1377 O O . ARG A 1 175 ? -45.626 -6.437 40.860 1.00 98.19 175 ARG A O 1
ATOM 1384 N N . ASN A 1 176 ? -44.310 -4.879 39.916 1.00 97.94 176 ASN A N 1
ATOM 1385 C CA . ASN A 1 176 ? -44.871 -3.758 40.673 1.00 97.94 176 ASN A CA 1
ATOM 1386 C C . ASN A 1 176 ? -46.356 -3.571 40.364 1.00 97.94 176 ASN A C 1
ATOM 1388 O O . ASN A 1 176 ? -47.153 -3.500 41.292 1.00 97.94 176 ASN A O 1
ATOM 1392 N N . MET A 1 177 ? -46.744 -3.610 39.088 1.00 98.31 177 MET A N 1
ATOM 1393 C CA . MET A 1 177 ? -48.151 -3.524 38.687 1.00 98.31 177 MET A CA 1
ATOM 1394 C C . MET A 1 177 ? -49.002 -4.644 39.309 1.00 98.31 177 MET A C 1
ATOM 1396 O O . MET A 1 177 ? -50.108 -4.397 39.787 1.00 98.31 177 MET A O 1
ATOM 1400 N N . PHE A 1 178 ? -48.488 -5.876 39.347 1.00 98.25 178 PHE A N 1
ATOM 1401 C CA . PHE A 1 178 ? -49.173 -6.998 39.993 1.00 98.25 178 PHE A CA 1
ATOM 1402 C C . PHE A 1 178 ? -49.352 -6.783 41.503 1.00 98.25 178 PHE A C 1
ATOM 1404 O O . PHE A 1 178 ? -50.433 -7.028 42.040 1.00 98.25 178 PHE A O 1
ATOM 1411 N N . LEU A 1 179 ? -48.311 -6.304 42.189 1.00 97.38 179 LEU A N 1
ATOM 1412 C CA . LEU A 1 179 ? -48.367 -6.016 43.623 1.00 97.38 179 LEU A CA 1
ATOM 1413 C C . LEU A 1 179 ? -49.329 -4.864 43.936 1.00 97.38 179 LEU A C 1
ATOM 1415 O O . LEU A 1 179 ? -50.121 -4.972 44.868 1.00 97.38 179 LEU A O 1
ATOM 1419 N N . GLU A 1 180 ? -49.315 -3.796 43.139 1.00 96.88 180 GLU A N 1
ATOM 1420 C CA . GLU A 1 180 ? -50.269 -2.687 43.252 1.00 96.88 180 GLU A CA 1
ATOM 1421 C C . GLU A 1 180 ? -51.713 -3.174 43.086 1.00 96.88 180 GLU A C 1
ATOM 1423 O O . GLU A 1 180 ? -52.582 -2.818 43.882 1.00 96.88 180 GLU A O 1
ATOM 1428 N N . PHE A 1 181 ? -51.964 -4.053 42.112 1.00 96.06 181 PHE A N 1
ATOM 1429 C CA . PHE A 1 181 ? -53.276 -4.667 41.916 1.00 96.06 181 PHE A CA 1
ATOM 1430 C C . PHE A 1 181 ? -53.711 -5.525 43.117 1.00 96.06 181 PHE A C 1
ATOM 1432 O O . PHE A 1 181 ? -54.865 -5.446 43.548 1.00 96.06 181 PHE A O 1
ATOM 1439 N N . GLN A 1 182 ? -52.803 -6.319 43.696 1.00 95.81 182 GLN A N 1
ATOM 1440 C CA . GLN A 1 182 ? -53.092 -7.097 44.908 1.00 95.81 182 GLN A CA 1
ATOM 1441 C C . GLN A 1 182 ? -53.391 -6.203 46.118 1.00 95.81 182 GLN A C 1
ATOM 1443 O O . GLN A 1 182 ? -54.349 -6.463 46.849 1.00 95.81 182 GLN A O 1
ATOM 1448 N N . LEU A 1 183 ? -52.610 -5.140 46.320 1.00 94.75 183 LEU A N 1
ATOM 1449 C CA . LEU A 1 183 ? -52.827 -4.180 47.405 1.00 94.75 183 LEU A CA 1
ATOM 1450 C C . LEU A 1 183 ? -54.164 -3.447 47.255 1.00 94.75 183 LEU A C 1
ATOM 1452 O O . LEU A 1 183 ? -54.908 -3.317 48.227 1.00 94.75 183 LEU A O 1
ATOM 1456 N N . ALA A 1 184 ? -54.500 -3.011 46.039 1.00 93.00 184 ALA A N 1
ATOM 1457 C CA . ALA A 1 184 ? -55.779 -2.372 45.747 1.00 93.00 184 ALA A CA 1
ATOM 1458 C C . ALA A 1 184 ? -56.959 -3.306 46.040 1.00 93.00 184 ALA A C 1
ATOM 1460 O O . ALA A 1 184 ? -57.932 -2.877 46.661 1.00 93.00 184 ALA A O 1
ATOM 1461 N N . GLN A 1 185 ? -56.852 -4.587 45.665 1.00 91.06 185 GLN A N 1
ATOM 1462 C CA . GLN A 1 185 ? -57.841 -5.585 46.056 1.00 91.06 185 GLN A CA 1
ATOM 1463 C C . GLN A 1 185 ? -57.951 -5.667 47.579 1.00 91.06 185 GLN A C 1
ATOM 1465 O O . GLN A 1 185 ? -59.025 -5.385 48.096 1.00 91.06 185 GLN A O 1
ATOM 1470 N N . LEU A 1 186 ? -56.886 -5.982 48.324 1.00 89.38 186 LEU A N 1
ATOM 1471 C CA . LEU A 1 186 ? -56.958 -6.135 49.789 1.00 89.38 186 LEU A CA 1
ATOM 1472 C C . LEU A 1 186 ? -57.594 -4.924 50.496 1.00 89.38 186 LEU A C 1
ATOM 1474 O O . LEU A 1 186 ? -58.425 -5.108 51.385 1.00 89.38 186 LEU A O 1
ATOM 1478 N N . ASN A 1 187 ? -57.280 -3.703 50.054 1.00 83.62 187 ASN A N 1
ATOM 1479 C CA . ASN A 1 187 ? -57.901 -2.484 50.576 1.00 83.62 187 ASN A CA 1
ATOM 1480 C C . ASN A 1 187 ? -59.408 -2.399 50.277 1.00 83.62 187 ASN A C 1
ATOM 1482 O O . ASN A 1 187 ? -60.182 -1.997 51.138 1.00 83.62 187 ASN A O 1
ATOM 1486 N N . GLN A 1 188 ? -59.872 -2.808 49.094 1.00 78.38 188 GLN A N 1
ATOM 1487 C CA . GLN A 1 188 ? -61.315 -2.863 48.815 1.00 78.38 188 GLN A CA 1
ATOM 1488 C C . GLN A 1 188 ? -62.047 -3.892 49.689 1.00 78.38 188 GLN A C 1
ATOM 1490 O O . GLN A 1 188 ? -63.179 -3.652 50.107 1.00 78.38 188 GLN A O 1
ATOM 1495 N N . HIS A 1 189 ? -61.406 -5.021 50.004 1.00 66.38 189 HIS A N 1
ATOM 1496 C CA . HIS A 1 189 ? -61.995 -6.040 50.877 1.00 66.38 189 HIS A CA 1
ATOM 1497 C C . HIS A 1 189 ? -62.028 -5.578 52.343 1.00 66.38 189 HIS A C 1
ATOM 1499 O O . HIS A 1 189 ? -63.005 -5.866 53.033 1.00 66.38 189 HIS A O 1
ATOM 1505 N N . SER A 1 190 ? -61.036 -4.806 52.807 1.00 59.88 190 SER A N 1
ATOM 1506 C CA . SER A 1 190 ? -61.025 -4.260 54.173 1.00 59.88 190 SER A CA 1
ATOM 1507 C C . SER A 1 190 ? -62.136 -3.228 54.417 1.00 59.88 190 SER A C 1
ATOM 1509 O O . SER A 1 190 ? -62.684 -3.173 55.517 1.00 59.88 190 SER A O 1
ATOM 1511 N N . HIS A 1 191 ? -62.551 -2.482 53.385 1.00 56.06 191 HIS A N 1
ATOM 1512 C CA . HIS A 1 191 ? -63.700 -1.569 53.454 1.00 56.06 191 HIS A CA 1
ATOM 1513 C C . HIS A 1 191 ? -65.064 -2.285 53.552 1.00 56.06 191 HIS A C 1
ATOM 1515 O O . HIS A 1 191 ? -66.003 -1.702 54.090 1.00 56.06 191 HIS A O 1
ATOM 1521 N N . ASN A 1 192 ? -65.175 -3.544 53.107 1.00 53.62 192 ASN A N 1
ATOM 1522 C CA . ASN A 1 192 ? -66.382 -4.370 53.284 1.00 53.62 192 ASN A CA 1
ATOM 1523 C C . ASN A 1 192 ? -66.379 -5.171 54.599 1.00 53.62 192 ASN A C 1
ATOM 1525 O O . ASN A 1 192 ? -67.431 -5.623 55.047 1.00 53.62 192 ASN A O 1
ATOM 1529 N N . THR A 1 193 ? -65.226 -5.312 55.257 1.00 54.28 193 THR A N 1
ATOM 1530 C CA . THR A 1 193 ? -65.090 -5.929 56.583 1.00 54.28 193 THR A CA 1
ATOM 1531 C C . THR A 1 193 ? -64.795 -4.861 57.635 1.00 54.28 193 THR A C 1
ATOM 1533 O O . THR A 1 193 ? -63.739 -4.855 58.264 1.00 54.28 193 THR A O 1
ATOM 1536 N N . GLY A 1 194 ? -65.737 -3.939 57.841 1.00 49.75 194 GLY A N 1
ATOM 1537 C CA . GLY A 1 194 ? -65.693 -2.898 58.877 1.00 49.75 194 GLY A CA 1
ATOM 1538 C C . GLY A 1 194 ? -65.822 -3.411 60.320 1.00 49.75 194 GLY A C 1
ATOM 1539 O O . GLY A 1 194 ? -66.443 -2.756 61.149 1.00 49.75 194 GLY A O 1
ATOM 1540 N N . GLN A 1 195 ? -65.254 -4.573 60.640 1.00 57.41 195 GLN A N 1
ATOM 1541 C CA . GLN A 1 195 ? -65.223 -5.138 61.990 1.00 57.41 195 GLN A CA 1
ATOM 1542 C C . GLN A 1 195 ? -63.811 -5.630 62.314 1.00 57.41 195 GLN A C 1
ATOM 1544 O O . GLN A 1 195 ? -63.545 -6.817 62.478 1.00 57.41 195 GLN A O 1
ATOM 1549 N N . CYS A 1 196 ? -62.884 -4.681 62.437 1.00 57.97 196 CYS A N 1
ATOM 1550 C CA . CYS A 1 196 ? -61.720 -4.896 63.286 1.00 57.97 196 CYS A CA 1
ATOM 1551 C C . CYS A 1 196 ? -62.200 -4.952 64.745 1.00 57.97 196 CYS A C 1
ATOM 1553 O O . CYS A 1 196 ? -62.884 -4.043 65.216 1.00 57.97 196 CYS A O 1
ATOM 1555 N N . ASN A 1 197 ? -61.864 -6.042 65.436 1.00 57.91 197 ASN A N 1
ATOM 1556 C CA . ASN A 1 197 ? -62.205 -6.280 66.838 1.00 57.91 197 ASN A CA 1
ATOM 1557 C C . ASN A 1 197 ? -61.733 -5.125 67.746 1.00 57.91 197 ASN A C 1
ATOM 1559 O O . ASN A 1 197 ? -60.536 -4.828 67.761 1.00 57.91 197 ASN A O 1
ATOM 1563 N N . PRO A 1 198 ? -62.619 -4.518 68.561 1.00 57.69 198 PRO A N 1
ATOM 1564 C CA . PRO A 1 198 ? -62.256 -3.478 69.511 1.00 57.69 198 PRO A CA 1
ATOM 1565 C C . PRO A 1 198 ? -61.852 -4.126 70.838 1.00 57.69 198 PRO A C 1
ATOM 1567 O O . PRO A 1 198 ? -62.607 -4.075 71.800 1.00 57.69 198 PRO A O 1
ATOM 1570 N N . ASN A 1 199 ? -60.718 -4.826 70.868 1.00 53.22 199 ASN A N 1
ATOM 1571 C CA . ASN A 1 199 ? -59.978 -5.141 72.096 1.00 53.22 199 ASN A CA 1
ATOM 1572 C C . ASN A 1 199 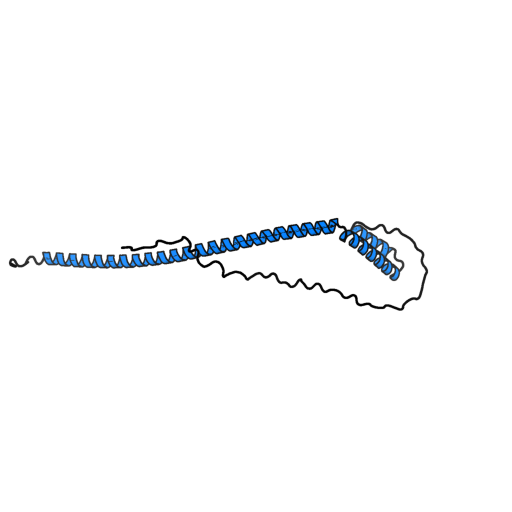? -58.745 -5.971 71.747 1.00 53.22 199 ASN A C 1
ATOM 1574 O O . ASN A 1 199 ? -58.807 -7.196 71.657 1.00 53.22 199 ASN A O 1
ATOM 1578 N N . VAL A 1 200 ? -57.614 -5.295 71.594 1.00 48.56 200 VAL A N 1
ATOM 1579 C CA . VAL A 1 200 ? -56.309 -5.893 71.860 1.00 48.56 200 VAL A CA 1
ATOM 1580 C C . VAL A 1 200 ? -55.582 -4.878 72.735 1.00 48.56 200 VAL A C 1
ATOM 1582 O O . VAL A 1 200 ? -55.277 -3.778 72.277 1.00 48.56 200 VAL A O 1
ATOM 1585 N N . PHE A 1 201 ? -55.470 -5.229 74.017 1.00 44.31 201 PHE A N 1
ATOM 1586 C CA . PHE A 1 201 ? -54.615 -4.572 75.004 1.00 44.31 201 PHE A CA 1
ATOM 1587 C C . PHE A 1 201 ? -53.141 -4.736 74.631 1.00 44.31 201 PHE A C 1
ATOM 1589 O O . PHE A 1 201 ? -52.803 -5.800 74.061 1.00 44.31 201 PHE A O 1
#

Solvent-accessible surface area (backbone atoms only — not comparable to full-atom values): 12919 Å² total; per-residue (Å²): 138,89,85,89,82,88,89,81,85,79,91,81,83,85,74,88,88,87,87,87,84,82,95,78,88,77,81,74,81,80,80,82,79,74,82,74,80,82,76,86,74,88,75,89,81,79,87,84,90,77,86,75,94,84,80,79,90,77,79,70,83,78,72,81,64,90,48,76,67,50,49,53,52,48,51,54,52,54,51,73,70,39,90,46,76,66,51,28,50,54,52,51,51,53,52,50,53,52,48,50,51,56,50,47,53,57,60,65,31,64,65,55,49,46,52,54,50,49,53,52,49,51,54,50,51,54,52,51,54,52,53,51,52,50,51,53,49,52,53,53,48,52,52,52,51,51,54,51,51,52,51,54,50,56,50,51,54,51,51,52,54,52,54,51,52,52,53,52,52,50,52,52,51,53,51,49,54,51,51,53,53,52,50,53,48,55,54,58,53,48,70,74,52,83,70,78,79,95,78,81,133